Protein AF-A0A8S8YWR9-F1 (afdb_monomer)

Radius of gyration: 21.16 Å; Cα contacts (8 Å, |Δi|>4): 651; chains: 1; bounding box: 55×43×63 Å

Foldseek 3Di:
DWDQDPVPRDIAFLLLLLQLLLCLQLVHHSVPRDDDDDDWLACQLVCQQVVVDFKDSDLAFDDPCCCPPSQKDFAAQLDKWFKWKKFWCVLPNCVVLAPLRCAAFEEEDEPNHPFVVLVCVQCVVSVRHYHYDYDNHPVRLLVCCLVVVGRMYMDIVVVSLVSQVVCVPPCSNVPTHMGMRPDRSGIGRRTMMGRHPCVLSSNSSNVSQLLLVVCLVVLHWLVCLVVQLVQQQDADPVRDRNNPQSVQSQFQQLQRHDPVRGGHRRSSNSSRNRQIGSQLNNLRRFADSPDPSHPFQVPTHRGSDRCQPELNGDVVRVHVSDHDGSD

Nearest PDB structures (foldseek):
  4z9n-assembly3_F  TM=9.269E-01  e=7.616E-28  Brucella ovis ATCC 25840
  2v25-assembly2_B  TM=8.996E-01  e=2.736E-11  Campylobacter jejuni
  8ovo-assembly1_B  TM=8.554E-01  e=1.219E-11  Shigella flexneri
  8ovp-assembly1_B  TM=8.672E-01  e=2.438E-11  Escherichia coli
  2vha-assembly1_B  TM=8.685E-01  e=3.652E-11  Shigella flexneri

Structure (mmCIF, N/CA/C/O backbone):
data_AF-A0A8S8YWR9-F1
#
_entry.id   AF-A0A8S8YWR9-F1
#
loop_
_atom_site.group_PDB
_atom_site.id
_atom_site.type_symbol
_atom_site.label_atom_id
_atom_site.label_alt_id
_atom_site.label_comp_id
_atom_site.label_asym_id
_atom_site.label_entity_id
_atom_site.label_seq_id
_atom_site.pdbx_PDB_ins_code
_atom_site.Cartn_x
_atom_site.Cartn_y
_atom_site.Cartn_z
_atom_site.occupancy
_atom_site.B_iso_or_equiv
_atom_site.auth_seq_id
_atom_site.auth_comp_id
_atom_site.auth_asym_id
_atom_site.auth_atom_id
_atom_site.pdbx_PDB_model_num
ATOM 1 N N . MET A 1 1 ? 6.463 -0.170 -1.143 1.00 86.50 1 MET A N 1
ATOM 2 C CA . MET A 1 1 ? 5.615 0.020 0.055 1.00 86.50 1 MET A CA 1
ATOM 3 C C . MET A 1 1 ? 6.115 -0.720 1.296 1.00 86.50 1 MET A C 1
ATOM 5 O O . MET A 1 1 ? 5.676 -0.378 2.382 1.00 86.50 1 MET A O 1
ATOM 9 N N . GLY A 1 2 ? 7.057 -1.663 1.175 1.00 90.19 2 GLY A N 1
ATOM 10 C CA . GLY A 1 2 ? 7.881 -2.127 2.294 1.00 90.19 2 GLY A CA 1
ATOM 11 C C . GLY A 1 2 ? 9.362 -2.000 1.932 1.00 90.19 2 GLY A C 1
ATOM 12 O O . GLY A 1 2 ? 9.736 -2.291 0.794 1.00 90.19 2 GLY A O 1
ATOM 13 N N . TYR A 1 3 ? 10.182 -1.543 2.871 1.00 87.25 3 TYR A N 1
ATOM 14 C CA . TYR A 1 3 ? 11.627 -1.383 2.737 1.00 87.25 3 TYR A CA 1
ATOM 15 C C . TYR A 1 3 ? 12.329 -2.129 3.872 1.00 87.25 3 TYR A C 1
ATOM 17 O O . TYR A 1 3 ? 11.820 -2.178 4.989 1.00 87.25 3 TYR A O 1
ATOM 25 N N . LEU A 1 4 ? 13.482 -2.730 3.574 1.00 90.06 4 LEU A N 1
ATOM 26 C CA . LEU A 1 4 ? 14.372 -3.336 4.559 1.00 90.06 4 LEU A CA 1
ATOM 27 C C . LEU A 1 4 ? 15.685 -2.562 4.535 1.00 90.06 4 LEU A C 1
ATOM 29 O O . LEU A 1 4 ? 16.409 -2.601 3.540 1.00 90.06 4 LEU A O 1
ATOM 33 N N . ASP A 1 5 ? 16.003 -1.906 5.643 1.00 86.06 5 ASP A N 1
ATOM 34 C CA . ASP A 1 5 ? 17.295 -1.265 5.810 1.00 86.06 5 ASP A CA 1
ATOM 35 C C . ASP A 1 5 ? 18.375 -2.331 6.047 1.00 86.06 5 ASP A C 1
ATOM 37 O O . ASP A 1 5 ? 18.353 -3.061 7.039 1.00 86.06 5 ASP A O 1
ATOM 41 N N . ALA A 1 6 ? 19.331 -2.442 5.124 1.00 83.44 6 ALA A N 1
ATOM 42 C CA . ALA A 1 6 ? 20.367 -3.473 5.184 1.00 83.44 6 ALA A CA 1
ATOM 43 C C . ALA A 1 6 ? 21.377 -3.274 6.332 1.00 83.44 6 ALA A C 1
ATOM 45 O O . ALA A 1 6 ? 22.058 -4.227 6.710 1.00 83.44 6 ALA A O 1
ATOM 46 N N . GLY A 1 7 ? 21.501 -2.057 6.876 1.00 86.44 7 GLY A N 1
ATOM 47 C CA . GLY A 1 7 ? 22.438 -1.746 7.956 1.00 86.44 7 GLY A CA 1
ATOM 48 C C . GLY A 1 7 ? 21.878 -2.056 9.344 1.00 86.44 7 GLY A C 1
ATOM 49 O O . GLY A 1 7 ? 22.607 -2.522 10.218 1.00 86.44 7 GLY A O 1
ATOM 50 N N . THR A 1 8 ? 20.585 -1.813 9.540 1.00 89.06 8 THR A N 1
ATOM 51 C CA . THR A 1 8 ? 19.890 -1.951 10.829 1.00 89.06 8 THR A CA 1
ATOM 52 C C . THR A 1 8 ? 19.002 -3.192 10.903 1.00 89.06 8 THR A C 1
ATOM 54 O O . THR A 1 8 ? 18.683 -3.646 11.998 1.00 89.06 8 THR A O 1
ATOM 57 N N . GLY A 1 9 ? 18.599 -3.753 9.759 1.00 86.56 9 GLY A N 1
ATOM 58 C CA . GLY A 1 9 ? 17.627 -4.845 9.675 1.00 86.56 9 GLY A CA 1
ATOM 59 C C . GLY A 1 9 ? 16.179 -4.412 9.935 1.00 86.56 9 GLY A C 1
ATOM 60 O O . GLY A 1 9 ? 15.286 -5.263 9.953 1.00 86.56 9 GLY A O 1
ATOM 61 N N . VAL A 1 10 ? 15.935 -3.112 10.134 1.00 89.00 10 VAL A N 1
ATOM 62 C CA . VAL A 1 10 ? 14.605 -2.559 10.400 1.00 89.00 10 VAL A CA 1
ATOM 63 C C . VAL A 1 10 ? 13.794 -2.521 9.108 1.00 89.00 10 VAL A C 1
ATOM 65 O O . VAL A 1 10 ? 14.301 -2.156 8.045 1.00 89.00 10 VAL A O 1
ATOM 68 N N . ARG A 1 11 ? 12.518 -2.908 9.208 1.00 92.38 11 ARG A N 1
ATOM 69 C CA . ARG A 1 11 ? 11.548 -2.786 8.119 1.00 92.38 11 ARG A CA 1
ATOM 70 C C . ARG A 1 11 ? 10.648 -1.578 8.329 1.00 92.38 11 ARG A C 1
ATOM 72 O O . ARG A 1 11 ? 10.220 -1.323 9.450 1.00 92.38 11 ARG A O 1
ATOM 79 N N . SER A 1 12 ? 10.335 -0.878 7.246 1.00 92.62 12 SER A N 1
ATOM 80 C CA . SER A 1 12 ? 9.471 0.306 7.247 1.00 92.62 12 SER A CA 1
ATOM 81 C C . SER A 1 12 ? 8.618 0.393 5.977 1.00 92.62 12 SER A C 1
ATOM 83 O O . SER A 1 12 ? 8.818 -0.369 5.027 1.00 92.62 12 SER A O 1
ATOM 85 N N . GLY A 1 13 ? 7.658 1.319 5.967 1.00 95.38 13 GLY A N 1
ATOM 86 C CA . GLY A 1 13 ? 6.740 1.571 4.854 1.00 95.38 13 GLY A CA 1
ATOM 87 C C . GLY A 1 13 ? 5.308 1.114 5.139 1.00 95.38 13 GLY A C 1
ATOM 88 O O . GLY A 1 13 ? 5.065 0.351 6.069 1.00 95.38 13 GLY A O 1
ATOM 89 N N . LEU A 1 14 ? 4.360 1.569 4.317 1.00 97.69 14 LEU A N 1
ATOM 90 C CA . LEU A 1 14 ? 2.923 1.417 4.563 1.00 97.69 14 LEU A CA 1
ATOM 91 C C . LEU A 1 14 ? 2.469 -0.045 4.725 1.00 97.69 14 LEU A C 1
ATOM 93 O O . LEU A 1 14 ? 1.687 -0.344 5.625 1.00 97.69 14 LEU A O 1
ATOM 97 N N . ASP A 1 15 ? 2.988 -0.967 3.904 1.00 97.50 15 ASP A N 1
ATOM 98 C CA . ASP A 1 15 ? 2.668 -2.401 4.030 1.00 97.50 15 ASP A CA 1
ATOM 99 C C . ASP A 1 15 ? 3.177 -2.962 5.371 1.00 97.50 15 ASP A C 1
ATOM 101 O O . ASP A 1 15 ? 2.520 -3.786 6.001 1.00 97.50 15 ASP A O 1
ATOM 105 N N . ILE A 1 16 ? 4.333 -2.479 5.844 1.00 97.31 16 ILE A N 1
ATOM 106 C CA . ILE A 1 16 ? 4.913 -2.884 7.130 1.00 97.31 16 ILE A CA 1
ATOM 107 C C . ILE A 1 16 ? 4.115 -2.294 8.293 1.00 97.31 16 ILE A C 1
ATOM 109 O O . ILE A 1 16 ? 3.823 -3.018 9.243 1.00 97.31 16 ILE A O 1
ATOM 113 N N . SER A 1 17 ? 3.719 -1.021 8.218 1.00 97.88 17 SER A N 1
ATOM 114 C CA . SER A 1 17 ? 2.843 -0.396 9.216 1.00 97.88 17 SER A CA 1
ATOM 115 C C . SER A 1 17 ? 1.521 -1.151 9.335 1.00 97.88 17 SER A C 1
ATOM 117 O O . SER A 1 17 ? 1.071 -1.412 10.447 1.00 97.88 17 SER A O 1
ATOM 119 N N . TYR A 1 18 ? 0.951 -1.605 8.214 1.00 98.31 18 TYR A N 1
ATOM 120 C CA . TYR A 1 18 ? -0.273 -2.400 8.229 1.00 98.31 18 TYR A CA 1
ATOM 121 C C . TYR A 1 18 ? -0.058 -3.811 8.816 1.00 98.31 18 TYR A C 1
ATOM 123 O O . TYR A 1 18 ? -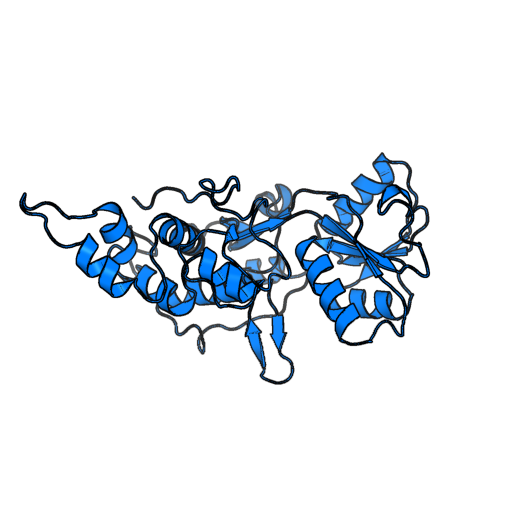0.845 -4.240 9.659 1.00 98.31 18 TYR A O 1
ATOM 131 N N . CYS A 1 19 ? 1.047 -4.504 8.502 1.00 98.19 19 CYS A N 1
ATOM 132 C CA . CYS A 1 19 ? 1.413 -5.753 9.194 1.00 98.19 19 CYS A CA 1
ATOM 133 C C . CYS A 1 19 ? 1.511 -5.566 10.717 1.00 98.19 19 CYS A C 1
ATOM 135 O O . CYS A 1 19 ? 0.973 -6.365 11.485 1.00 98.19 19 CYS A O 1
ATOM 137 N N . ARG A 1 20 ? 2.189 -4.498 11.155 1.00 98.44 20 ARG A N 1
ATOM 138 C CA . ARG A 1 20 ? 2.369 -4.174 12.578 1.00 98.44 20 ARG A CA 1
ATOM 139 C C . ARG A 1 20 ? 1.039 -3.817 13.246 1.00 98.44 20 ARG A C 1
ATOM 141 O O . ARG A 1 20 ? 0.793 -4.267 14.360 1.00 98.44 20 ARG A O 1
ATOM 148 N N . ALA A 1 21 ? 0.163 -3.091 12.555 1.00 98.69 21 ALA A N 1
ATOM 149 C CA . ALA A 1 21 ? -1.191 -2.790 13.011 1.00 98.69 21 ALA A CA 1
ATOM 150 C C . ALA A 1 21 ? -2.024 -4.065 13.221 1.00 98.69 21 ALA A C 1
ATOM 152 O O . ALA A 1 21 ? -2.636 -4.228 14.275 1.00 98.69 21 ALA A O 1
ATOM 153 N N . VAL A 1 22 ? -2.003 -5.008 12.271 1.00 98.62 22 VAL A N 1
ATOM 154 C CA . VAL A 1 22 ? -2.712 -6.293 12.420 1.00 98.62 22 VAL A CA 1
ATOM 155 C C . VAL A 1 22 ? -2.181 -7.070 13.627 1.00 98.62 22 VAL A C 1
ATOM 157 O O . VAL A 1 22 ? -2.971 -7.566 14.429 1.00 98.62 22 VAL A O 1
ATOM 160 N N . ALA A 1 23 ? -0.860 -7.128 13.814 1.00 98.62 23 ALA A N 1
ATOM 161 C CA . ALA A 1 23 ? -0.260 -7.778 14.979 1.00 98.62 23 ALA A CA 1
ATOM 162 C C . ALA A 1 23 ? -0.707 -7.131 16.303 1.00 98.62 23 ALA A C 1
ATOM 164 O O . ALA A 1 23 ? -1.122 -7.838 17.221 1.00 98.62 23 ALA A O 1
ATOM 165 N N . ALA A 1 24 ? -0.700 -5.797 16.377 1.00 98.62 24 ALA A N 1
ATOM 166 C CA . ALA A 1 24 ? -1.149 -5.060 17.555 1.00 98.62 24 ALA A CA 1
ATOM 167 C C . ALA A 1 24 ? -2.635 -5.305 17.867 1.00 98.62 24 ALA A C 1
ATOM 169 O O . ALA A 1 24 ? -2.990 -5.522 19.026 1.00 98.62 24 ALA A O 1
ATOM 170 N N . ALA A 1 25 ? -3.497 -5.347 16.844 1.00 98.56 25 ALA A N 1
ATOM 171 C CA . ALA A 1 25 ? -4.915 -5.669 17.006 1.00 98.56 25 ALA A CA 1
ATOM 172 C C . ALA A 1 25 ? -5.128 -7.072 17.598 1.00 98.56 25 ALA A C 1
ATOM 174 O O . ALA A 1 25 ? -5.990 -7.260 18.457 1.00 98.56 25 ALA A O 1
ATOM 175 N N . LEU A 1 26 ? -4.306 -8.040 17.181 1.00 98.31 26 LEU A N 1
ATOM 176 C CA . LEU A 1 26 ? -4.301 -9.416 17.689 1.00 98.31 26 LEU A CA 1
ATOM 177 C C . LEU A 1 26 ? -3.675 -9.552 19.091 1.00 98.31 26 LEU A C 1
ATOM 179 O O . LEU A 1 26 ? -3.629 -10.657 19.632 1.00 98.31 26 LEU A O 1
ATOM 183 N N . GLY A 1 27 ? -3.189 -8.457 19.689 1.00 97.69 27 GLY A N 1
ATOM 184 C CA . GLY A 1 27 ? -2.523 -8.462 20.993 1.00 97.69 27 GLY A CA 1
ATOM 185 C C . GLY A 1 27 ? -1.101 -9.031 20.967 1.00 97.69 27 GLY A C 1
ATOM 186 O O . GLY A 1 27 ? -0.574 -9.401 22.017 1.00 97.69 27 GLY A O 1
ATOM 187 N N . LEU A 1 28 ? -0.490 -9.121 19.784 1.00 98.12 28 LEU A N 1
ATOM 188 C CA . LEU A 1 28 ? 0.897 -9.537 19.596 1.00 98.12 28 LEU A CA 1
ATOM 189 C C . LEU A 1 28 ? 1.834 -8.330 19.691 1.00 98.12 28 LEU A C 1
ATOM 191 O O . LEU A 1 28 ? 1.438 -7.196 19.415 1.00 98.12 28 LEU A O 1
ATOM 195 N N . ASN A 1 29 ? 3.098 -8.568 20.045 1.00 97.25 29 ASN A N 1
ATOM 196 C CA . ASN A 1 29 ? 4.111 -7.525 19.988 1.00 97.25 29 ASN A CA 1
ATOM 197 C C . ASN A 1 29 ? 4.565 -7.315 18.526 1.00 97.25 29 ASN A C 1
ATOM 199 O O . ASN A 1 29 ? 5.233 -8.191 17.969 1.00 97.25 29 ASN A O 1
ATOM 203 N N . PRO A 1 30 ? 4.277 -6.158 17.902 1.00 96.06 30 PRO A N 1
ATOM 204 C CA . PRO A 1 30 ? 4.581 -5.910 16.491 1.00 96.06 30 PRO A CA 1
ATOM 205 C C . PRO A 1 30 ? 6.083 -5.918 16.162 1.00 96.06 30 PRO A C 1
ATOM 207 O O . PRO A 1 30 ? 6.448 -6.055 14.993 1.00 96.06 30 PRO A O 1
ATOM 210 N N . ASP A 1 31 ? 6.950 -5.775 17.168 1.00 92.88 31 ASP A N 1
ATOM 211 C CA . ASP A 1 31 ? 8.402 -5.711 16.990 1.00 92.88 31 ASP A CA 1
ATOM 212 C C . ASP A 1 31 ? 9.086 -7.077 17.139 1.00 92.88 31 ASP A C 1
ATOM 214 O O . ASP A 1 31 ? 10.191 -7.267 16.627 1.00 92.88 31 ASP A O 1
ATOM 218 N N . THR A 1 32 ? 8.459 -8.029 17.839 1.00 95.06 32 THR A N 1
ATOM 219 C CA . THR A 1 32 ? 9.069 -9.3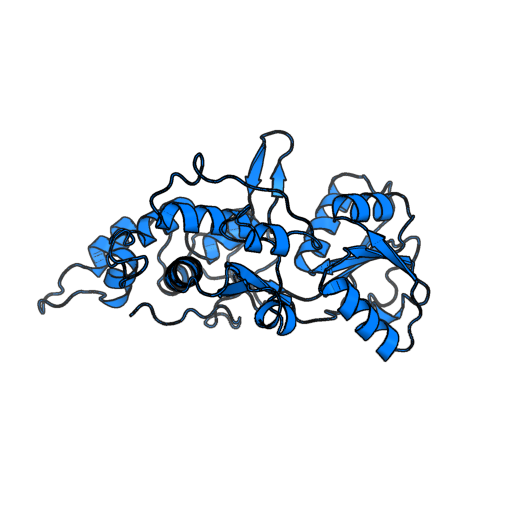39 18.140 1.00 95.06 32 THR A CA 1
ATOM 220 C C . THR A 1 32 ? 8.279 -10.534 17.634 1.00 95.06 32 THR A C 1
ATOM 222 O O . THR A 1 32 ? 8.879 -11.582 17.404 1.00 95.06 32 THR A O 1
ATOM 225 N N . ASP A 1 33 ? 6.969 -10.388 17.450 1.00 97.25 33 ASP A N 1
ATOM 226 C CA . ASP A 1 33 ? 6.066 -11.509 17.177 1.00 97.25 33 ASP A CA 1
ATOM 227 C C . ASP A 1 33 ? 5.633 -11.563 15.702 1.00 97.25 33 ASP A C 1
ATOM 229 O O . ASP A 1 33 ? 4.887 -12.456 15.306 1.00 97.25 33 ASP A O 1
ATOM 233 N N . VAL A 1 34 ? 6.117 -10.630 14.871 1.00 96.94 34 VAL A N 1
ATOM 234 C CA . VAL A 1 34 ? 5.884 -10.616 13.419 1.00 96.94 34 VAL A CA 1
ATOM 235 C C . VAL A 1 34 ? 7.079 -11.217 12.685 1.00 96.94 34 VAL A C 1
ATOM 237 O O . VAL A 1 34 ? 8.176 -10.653 12.678 1.00 96.94 34 VAL A O 1
ATOM 240 N N . GLU A 1 35 ? 6.852 -12.334 11.995 1.00 96.25 35 GLU A N 1
ATOM 241 C CA . GLU A 1 35 ? 7.826 -12.921 11.077 1.00 96.25 35 GLU A CA 1
ATOM 242 C C . GLU A 1 35 ? 7.558 -12.470 9.632 1.00 96.25 35 GLU A C 1
ATOM 244 O O . GLU A 1 35 ? 6.504 -12.727 9.054 1.00 96.25 35 GLU A O 1
ATOM 249 N N . TYR A 1 36 ? 8.540 -11.805 9.019 1.00 95.69 36 TYR A N 1
ATOM 250 C CA . TYR A 1 36 ? 8.441 -11.333 7.637 1.00 95.69 36 TYR A CA 1
ATOM 251 C C . TYR A 1 36 ? 9.073 -12.335 6.671 1.00 95.69 36 TYR A C 1
ATOM 253 O O . TYR A 1 36 ? 10.298 -12.369 6.517 1.00 95.69 36 TYR A O 1
ATOM 261 N N . ILE A 1 37 ? 8.238 -13.095 5.966 1.00 95.69 37 ILE A N 1
ATOM 262 C CA . ILE A 1 37 ? 8.680 -14.063 4.959 1.00 95.69 37 ILE A CA 1
ATOM 263 C C . ILE A 1 37 ? 8.804 -13.387 3.582 1.00 95.69 37 ILE A C 1
ATOM 265 O O . ILE A 1 37 ? 7.809 -12.879 3.058 1.00 95.69 37 ILE A O 1
ATOM 269 N N . PRO A 1 38 ? 9.993 -13.381 2.947 1.00 92.00 38 PRO A N 1
ATOM 270 C CA . PRO A 1 38 ? 10.145 -12.878 1.585 1.00 92.00 38 PRO A CA 1
ATOM 271 C C . PRO A 1 38 ? 9.285 -13.668 0.594 1.00 92.00 38 PRO A C 1
ATOM 273 O O . PRO A 1 38 ? 9.293 -14.899 0.603 1.00 92.00 38 PRO A O 1
ATOM 276 N N . ALA A 1 39 ? 8.587 -12.957 -0.290 1.00 93.19 39 ALA A N 1
ATOM 277 C CA . ALA A 1 39 ? 7.756 -13.550 -1.330 1.00 93.19 39 ALA A CA 1
ATOM 278 C C . ALA A 1 39 ? 7.903 -12.793 -2.660 1.00 93.19 39 ALA A C 1
ATOM 280 O O . ALA A 1 39 ? 7.984 -11.557 -2.697 1.00 93.19 39 ALA A O 1
ATOM 281 N N . SER A 1 40 ? 7.938 -13.545 -3.754 1.00 92.00 40 SER A N 1
ATOM 282 C CA . SER A 1 40 ? 8.003 -13.058 -5.134 1.00 92.00 40 SER A CA 1
ATOM 283 C C . SER A 1 40 ? 6.600 -12.897 -5.731 1.00 92.00 40 SER A C 1
ATOM 285 O O . SER A 1 40 ? 5.599 -13.274 -5.121 1.00 92.00 40 SER A O 1
ATOM 287 N N . GLY A 1 41 ? 6.511 -12.352 -6.948 1.00 91.06 41 GLY A N 1
ATOM 288 C CA . GLY A 1 41 ? 5.244 -12.328 -7.686 1.00 91.06 41 GLY A CA 1
ATOM 289 C C . GLY A 1 41 ? 4.689 -13.733 -7.948 1.00 91.06 41 GLY A C 1
ATOM 290 O O . GLY A 1 41 ? 3.477 -13.920 -7.890 1.00 91.06 41 GLY A O 1
ATOM 291 N N . SER A 1 42 ? 5.581 -14.708 -8.151 1.00 92.19 42 SER A N 1
ATOM 292 C CA . SER A 1 42 ? 5.241 -16.071 -8.565 1.00 92.19 42 SER A CA 1
ATOM 293 C C . SER A 1 42 ? 4.856 -17.015 -7.424 1.00 92.19 42 SER A C 1
ATOM 295 O O . SER A 1 42 ? 4.092 -17.937 -7.665 1.00 92.19 42 SER A O 1
ATOM 297 N N . ASP A 1 43 ? 5.357 -16.814 -6.198 1.00 95.12 43 ASP A N 1
ATOM 298 C CA . ASP A 1 43 ? 5.164 -17.772 -5.091 1.00 95.12 43 ASP A CA 1
ATOM 299 C C . ASP A 1 43 ? 4.367 -17.222 -3.894 1.00 95.12 43 ASP A C 1
ATOM 301 O O . ASP A 1 43 ? 4.042 -17.971 -2.973 1.00 95.12 43 ASP A O 1
ATOM 305 N N . ARG A 1 44 ? 4.019 -15.927 -3.877 1.00 96.00 44 ARG A N 1
ATOM 306 C CA . ARG A 1 44 ? 3.318 -15.301 -2.737 1.00 96.00 44 ARG A CA 1
ATOM 307 C C . ARG A 1 44 ? 1.958 -15.927 -2.414 1.00 96.00 44 ARG A C 1
ATOM 309 O O . ARG A 1 44 ? 1.631 -16.068 -1.239 1.00 96.00 44 ARG A O 1
ATOM 316 N N . PHE A 1 45 ? 1.195 -16.335 -3.427 1.00 96.88 45 PHE A N 1
ATOM 317 C CA . PHE A 1 45 ? -0.103 -16.983 -3.221 1.00 96.88 45 PHE A CA 1
ATOM 318 C C . PHE A 1 45 ? 0.045 -18.445 -2.788 1.00 96.88 45 PHE A C 1
ATOM 320 O O . PHE A 1 45 ? -0.686 -18.881 -1.907 1.00 96.88 45 PHE A O 1
ATOM 327 N N . ASP A 1 46 ? 1.055 -19.166 -3.283 1.00 96.06 46 ASP A N 1
ATOM 328 C CA . ASP A 1 46 ? 1.372 -20.519 -2.803 1.00 96.06 46 ASP A CA 1
ATOM 329 C C . ASP A 1 46 ? 1.787 -20.506 -1.324 1.00 96.06 46 ASP A C 1
ATOM 331 O O . ASP A 1 46 ? 1.400 -21.381 -0.543 1.00 96.06 46 ASP A O 1
ATOM 335 N N . LYS A 1 47 ? 2.546 -19.488 -0.896 1.00 97.56 47 LYS A N 1
ATOM 336 C CA . LYS A 1 47 ? 2.886 -19.300 0.523 1.00 97.56 47 LYS A CA 1
ATOM 337 C C . LYS A 1 47 ? 1.649 -19.035 1.376 1.00 97.56 47 LYS A C 1
ATOM 339 O O . LYS A 1 47 ? 1.559 -19.584 2.472 1.00 97.56 47 LYS A O 1
ATOM 344 N N . LEU A 1 48 ? 0.708 -18.232 0.878 1.00 97.50 48 LEU A N 1
ATOM 345 C CA . LEU A 1 48 ? -0.545 -17.948 1.577 1.00 97.50 48 LEU A CA 1
ATOM 346 C C . LEU A 1 48 ? -1.408 -19.211 1.682 1.00 97.50 48 LEU A C 1
ATOM 348 O O . LEU A 1 48 ? -1.808 -19.595 2.779 1.00 97.50 48 LEU A O 1
ATOM 352 N N . ALA A 1 49 ? -1.615 -19.905 0.562 1.00 95.38 49 ALA A N 1
ATOM 353 C CA . ALA A 1 49 ? -2.413 -21.124 0.482 1.00 95.38 49 ALA A CA 1
ATOM 354 C C . ALA A 1 49 ? -1.836 -22.271 1.329 1.00 95.38 49 ALA A C 1
ATOM 356 O O . ALA A 1 49 ? -2.584 -23.023 1.949 1.00 95.38 49 ALA A O 1
ATOM 357 N N . SER A 1 50 ? -0.506 -22.394 1.399 1.00 95.81 50 SER A N 1
ATOM 358 C CA . SER A 1 50 ? 0.164 -23.414 2.223 1.00 95.81 50 SER A CA 1
ATOM 359 C C . SER A 1 50 ? 0.205 -23.089 3.719 1.00 95.81 50 SER A C 1
ATOM 361 O O . SER A 1 50 ? 0.604 -23.950 4.503 1.00 95.81 50 SER A O 1
ATOM 363 N N . GLY A 1 51 ? -0.171 -21.871 4.123 1.00 96.00 51 GLY A N 1
ATOM 364 C CA . GLY A 1 51 ? -0.022 -21.403 5.502 1.00 96.00 51 GLY A CA 1
ATOM 365 C C . GLY A 1 51 ? 1.424 -21.095 5.896 1.00 96.00 51 GLY A C 1
ATOM 366 O O . GLY A 1 51 ? 1.728 -21.008 7.078 1.00 96.00 51 GLY A O 1
ATOM 367 N N . THR A 1 52 ? 2.324 -20.927 4.920 1.00 97.94 52 THR A N 1
ATOM 368 C CA . THR A 1 52 ? 3.676 -20.397 5.175 1.00 97.94 52 THR A CA 1
ATOM 369 C C . THR A 1 52 ? 3.613 -18.938 5.638 1.00 97.94 52 THR A C 1
ATOM 371 O O . THR A 1 52 ? 4.473 -18.494 6.389 1.00 97.94 52 THR A O 1
ATOM 374 N N . ILE A 1 53 ? 2.605 -18.194 5.172 1.00 98.25 53 ILE A N 1
ATOM 375 C CA . ILE A 1 53 ? 2.241 -16.869 5.681 1.00 98.25 53 ILE A CA 1
ATOM 376 C C . ILE A 1 53 ? 0.759 -16.859 6.058 1.00 98.25 53 ILE A C 1
ATOM 378 O O . ILE A 1 53 ? -0.053 -17.546 5.429 1.00 98.25 53 ILE A O 1
ATOM 382 N N . ASP A 1 54 ? 0.406 -16.059 7.060 1.00 97.94 54 ASP A N 1
ATOM 383 C CA . ASP A 1 54 ? -0.983 -15.895 7.505 1.00 97.94 54 ASP A CA 1
ATOM 384 C C . ASP A 1 54 ? -1.745 -14.852 6.690 1.00 97.94 54 ASP A C 1
ATOM 386 O O . ASP A 1 54 ? -2.908 -15.051 6.345 1.00 97.94 54 ASP A O 1
ATOM 390 N N . VAL A 1 55 ? -1.063 -13.765 6.336 1.00 98.19 55 VAL A N 1
ATOM 391 C CA . VAL A 1 55 ? -1.594 -12.659 5.542 1.00 98.19 55 VAL A CA 1
ATOM 392 C C . VAL A 1 55 ? -0.526 -12.169 4.569 1.00 98.19 55 VAL A C 1
ATOM 394 O O . VAL A 1 55 ? 0.665 -12.127 4.884 1.00 98.19 55 VAL A O 1
ATOM 397 N N . LEU A 1 56 ? -0.949 -11.802 3.364 1.00 98.06 56 LEU A N 1
ATOM 398 C CA . LEU A 1 56 ? -0.108 -11.225 2.325 1.00 98.06 56 LEU A CA 1
ATOM 399 C C . LEU A 1 56 ? -0.381 -9.722 2.222 1.00 98.06 56 LEU A C 1
ATOM 401 O O . LEU A 1 56 ? -1.298 -9.299 1.523 1.00 98.06 56 LEU A O 1
ATOM 405 N N . ILE A 1 57 ? 0.451 -8.914 2.879 1.00 97.62 57 ILE A N 1
ATOM 406 C CA . ILE A 1 57 ? 0.442 -7.446 2.773 1.00 97.62 57 ILE A CA 1
ATOM 407 C C . ILE A 1 57 ? 1.723 -7.020 2.053 1.00 97.62 57 ILE A C 1
ATOM 409 O O . ILE A 1 57 ? 2.781 -6.843 2.656 1.00 97.62 57 ILE A O 1
ATOM 413 N N . ARG A 1 58 ? 1.663 -6.997 0.719 1.00 94.12 58 ARG A N 1
ATOM 414 C CA . ARG A 1 58 ? 2.829 -6.751 -0.146 1.00 94.12 58 ARG A CA 1
ATOM 415 C C . ARG A 1 58 ? 2.377 -6.384 -1.551 1.00 94.12 58 ARG A C 1
ATOM 417 O O . ARG A 1 58 ? 2.236 -7.311 -2.350 1.00 94.12 58 ARG A O 1
ATOM 424 N N . THR A 1 59 ? 2.202 -5.098 -1.877 1.00 93.00 59 THR A N 1
ATOM 425 C CA . THR A 1 59 ? 1.940 -4.599 -3.262 1.00 93.00 59 THR A CA 1
ATOM 426 C C . THR A 1 59 ? 1.186 -5.619 -4.145 1.00 93.00 59 THR A C 1
ATOM 428 O O . THR A 1 59 ? 1.702 -6.159 -5.131 1.00 93.00 59 THR A O 1
ATOM 431 N N . THR A 1 60 ? 0.009 -6.055 -3.679 1.00 97.06 60 THR A N 1
ATOM 432 C CA . THR A 1 60 ? -0.753 -7.147 -4.301 1.00 97.06 60 THR A CA 1
ATOM 433 C C . THR A 1 60 ? -2.083 -6.614 -4.781 1.00 97.06 60 THR A C 1
ATOM 435 O O . THR A 1 60 ? -2.978 -6.341 -3.993 1.00 97.06 60 THR A O 1
ATOM 438 N N . THR A 1 61 ? -2.208 -6.494 -6.095 1.00 98.06 61 THR A N 1
ATOM 439 C CA . THR A 1 61 ? -3.436 -6.036 -6.739 1.00 98.06 61 THR A CA 1
ATOM 440 C C . THR A 1 61 ? -4.589 -7.002 -6.540 1.00 98.06 61 THR A C 1
ATOM 442 O O . THR A 1 61 ? -4.447 -8.199 -6.818 1.00 98.06 61 THR A O 1
ATOM 445 N N . TRP A 1 62 ? -5.748 -6.475 -6.169 1.00 97.75 62 TRP A N 1
ATOM 446 C CA . TRP A 1 62 ? -6.994 -7.220 -6.238 1.00 97.75 62 TRP A CA 1
ATOM 447 C C . TRP A 1 62 ? -7.488 -7.301 -7.685 1.00 97.75 62 TRP A C 1
ATOM 449 O O . TRP A 1 62 ? -7.753 -6.294 -8.343 1.00 97.75 62 TRP A O 1
ATOM 459 N N . THR A 1 63 ? -7.597 -8.524 -8.198 1.00 97.31 63 THR A N 1
ATOM 460 C CA . THR A 1 63 ? -8.075 -8.807 -9.557 1.00 9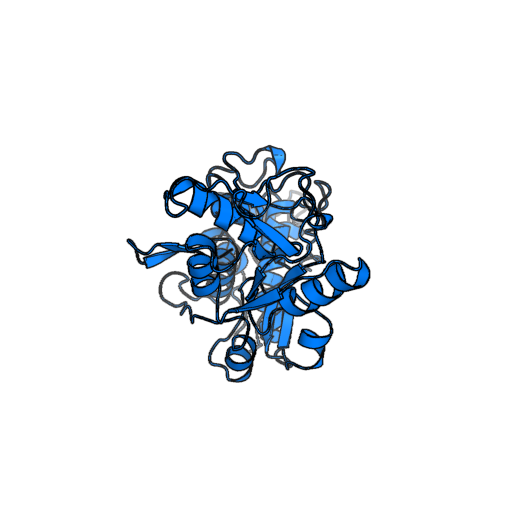7.31 63 THR A CA 1
ATOM 461 C C . THR A 1 63 ? -9.070 -9.949 -9.524 1.00 97.31 63 THR A C 1
ATOM 463 O O . THR A 1 63 ? -8.922 -10.843 -8.695 1.00 97.31 63 THR A O 1
ATOM 466 N N . THR A 1 64 ? -9.979 -9.995 -10.497 1.00 96.00 64 THR A N 1
ATOM 467 C CA . THR A 1 64 ? -10.979 -11.065 -10.613 1.00 96.00 64 THR A CA 1
ATOM 468 C C . THR A 1 64 ? -10.374 -12.469 -10.593 1.00 96.00 64 THR A C 1
ATOM 470 O O . THR A 1 64 ? -10.909 -13.329 -9.913 1.00 96.00 64 THR A O 1
ATOM 473 N N . SER A 1 65 ? -9.266 -12.723 -11.296 1.00 95.00 65 SER A N 1
ATOM 474 C CA . SER A 1 65 ? -8.666 -14.067 -11.337 1.00 95.00 65 SER A CA 1
ATOM 475 C C . SER A 1 65 ? -7.974 -14.455 -10.030 1.00 95.00 65 SER A C 1
ATOM 477 O O . SER A 1 65 ? -8.078 -15.598 -9.604 1.00 95.00 65 SER A O 1
ATOM 479 N N . ARG A 1 66 ? -7.305 -13.510 -9.355 1.00 96.31 66 ARG A N 1
ATOM 480 C CA . ARG A 1 66 ? -6.729 -13.756 -8.019 1.00 96.31 66 ARG A CA 1
ATOM 481 C C . ARG A 1 66 ? -7.809 -14.134 -7.001 1.00 96.31 66 ARG A C 1
ATOM 483 O O . ARG A 1 66 ? -7.596 -15.062 -6.237 1.00 96.31 66 ARG A O 1
ATOM 490 N N . ASP A 1 67 ? -8.944 -13.444 -7.051 1.00 94.06 67 ASP A N 1
ATOM 491 C CA . ASP A 1 67 ? -10.095 -13.651 -6.161 1.00 94.06 67 ASP A CA 1
ATOM 492 C C . ASP A 1 67 ? -10.859 -14.949 -6.479 1.00 94.06 67 ASP A C 1
ATOM 494 O O . ASP A 1 67 ? -11.318 -15.656 -5.594 1.00 94.06 67 ASP A O 1
ATOM 498 N N . ALA A 1 68 ? -10.981 -15.294 -7.765 1.00 94.25 68 ALA A N 1
ATOM 499 C CA . ALA A 1 68 ? -11.745 -16.464 -8.193 1.00 94.25 68 ALA A CA 1
ATOM 500 C C . ALA A 1 68 ? -10.961 -17.785 -8.115 1.00 94.25 68 ALA A C 1
ATOM 502 O O . ALA A 1 68 ? -11.560 -18.821 -7.828 1.00 94.25 68 ALA A O 1
ATOM 503 N N . ASP A 1 69 ? -9.651 -17.768 -8.396 1.00 93.25 69 ASP A N 1
ATOM 504 C CA . ASP A 1 69 ? -8.897 -18.997 -8.688 1.00 93.25 69 ASP A CA 1
ATOM 505 C C . ASP A 1 69 ? -7.773 -19.311 -7.686 1.00 93.25 69 ASP A C 1
ATOM 507 O O . ASP A 1 69 ? -7.325 -20.457 -7.627 1.00 93.25 69 ASP A O 1
ATOM 511 N N . LEU A 1 70 ? -7.286 -18.338 -6.900 1.00 92.69 70 LEU A N 1
ATOM 512 C CA . LEU A 1 70 ? -6.111 -18.539 -6.029 1.00 92.69 70 LEU A CA 1
ATOM 513 C C . LEU A 1 70 ? -6.453 -18.905 -4.581 1.00 92.69 70 LEU A C 1
ATOM 515 O O . LEU A 1 70 ? -5.548 -18.961 -3.747 1.00 92.69 70 LEU A O 1
ATOM 519 N N . ASN A 1 71 ? -7.729 -19.180 -4.287 1.00 90.38 71 ASN A N 1
ATOM 520 C CA . ASN A 1 71 ? -8.206 -19.517 -2.942 1.00 90.38 71 ASN A CA 1
ATOM 521 C C . ASN A 1 71 ? -7.727 -18.480 -1.902 1.00 90.38 71 ASN A C 1
ATOM 523 O O . ASN A 1 71 ? -7.265 -18.820 -0.804 1.00 90.38 71 ASN A O 1
ATOM 527 N N . ALA A 1 72 ? -7.795 -17.210 -2.303 1.00 94.94 72 ALA A N 1
ATOM 528 C CA . ALA A 1 72 ? -7.418 -16.046 -1.527 1.00 94.94 72 ALA A CA 1
ATOM 529 C C . ALA A 1 72 ? -8.544 -15.012 -1.593 1.00 94.94 72 ALA A C 1
ATOM 531 O O . ALA A 1 72 ? -9.083 -14.765 -2.666 1.00 94.94 72 ALA A O 1
ATOM 532 N N . ASP A 1 73 ? -8.824 -14.395 -0.453 1.00 96.19 73 ASP A N 1
ATOM 533 C CA . ASP A 1 73 ? -9.763 -13.287 -0.291 1.00 96.19 73 ASP A CA 1
ATOM 534 C C . ASP A 1 73 ? -8.977 -11.988 -0.066 1.00 96.19 73 ASP A C 1
ATOM 536 O O . ASP A 1 73 ? -7.869 -12.011 0.477 1.00 96.19 73 ASP A O 1
ATOM 540 N N . PHE A 1 74 ? -9.549 -10.841 -0.435 1.00 97.00 74 PHE A N 1
ATOM 541 C CA . PHE A 1 74 ? -8.921 -9.532 -0.229 1.00 97.00 74 PHE A CA 1
ATOM 542 C C . PHE A 1 74 ? -9.574 -8.748 0.918 1.00 97.00 74 PHE A C 1
ATOM 544 O O . PHE A 1 74 ? -10.793 -8.584 0.990 1.00 97.00 74 PHE A O 1
ATOM 551 N N . ALA A 1 75 ? -8.733 -8.235 1.812 1.00 94.25 75 ALA A N 1
ATOM 552 C CA . ALA A 1 75 ? -9.092 -7.566 3.052 1.00 94.25 75 ALA A CA 1
ATOM 553 C C . ALA A 1 75 ? -8.627 -6.101 3.024 1.00 94.25 75 ALA A C 1
ATOM 555 O O . ALA A 1 75 ? -7.541 -5.768 3.488 1.00 94.25 75 ALA A O 1
ATOM 556 N N . GLY A 1 76 ? -9.464 -5.221 2.470 1.00 88.00 76 GLY A N 1
ATOM 557 C CA . GLY A 1 76 ? -9.180 -3.787 2.373 1.00 88.00 76 GLY A CA 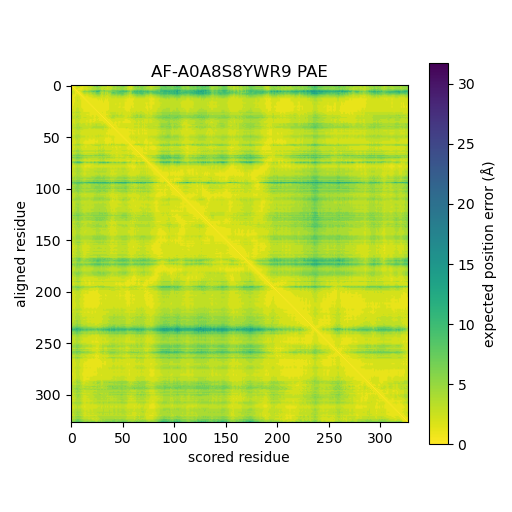1
ATOM 558 C C . GLY A 1 76 ? -8.139 -3.430 1.303 1.00 88.00 76 GLY A C 1
ATOM 559 O O . GLY A 1 76 ? -7.234 -4.201 0.984 1.00 88.00 76 GLY A O 1
ATOM 560 N N . MET A 1 77 ? -8.277 -2.233 0.731 1.00 95.31 77 MET A N 1
ATOM 561 C CA . MET A 1 77 ? -7.354 -1.700 -0.274 1.00 95.31 77 MET A CA 1
ATOM 562 C C . MET A 1 77 ? -6.525 -0.596 0.368 1.00 95.31 77 MET A C 1
ATOM 564 O O . MET A 1 77 ? -7.017 0.515 0.578 1.00 95.31 77 MET A O 1
ATOM 568 N N . ASN A 1 78 ? -5.277 -0.913 0.707 1.00 96.12 78 ASN A N 1
ATOM 569 C CA . ASN A 1 78 ? -4.417 -0.004 1.449 1.00 96.12 78 ASN A CA 1
ATOM 570 C C . ASN A 1 78 ? -3.706 1.030 0.571 1.00 96.12 78 ASN A C 1
ATOM 572 O O . ASN A 1 78 ? -3.268 2.067 1.069 1.00 96.12 78 ASN A O 1
ATOM 576 N N . PHE A 1 79 ? -3.632 0.790 -0.739 1.00 98.12 79 PHE A N 1
ATOM 577 C CA . PHE A 1 79 ? -3.061 1.752 -1.673 1.00 98.12 79 PHE A CA 1
ATOM 578 C C . PHE A 1 79 ? -3.649 1.591 -3.078 1.00 98.12 79 PHE A C 1
ATOM 580 O O . PHE A 1 79 ? -3.716 0.491 -3.618 1.00 98.12 79 PHE A O 1
ATOM 587 N N . PHE A 1 80 ? -4.053 2.691 -3.700 1.00 98.12 80 PHE A N 1
ATOM 588 C CA . PHE A 1 80 ? -4.529 2.727 -5.078 1.00 98.12 80 PHE A CA 1
ATOM 589 C C . PHE A 1 80 ? -3.401 3.177 -5.999 1.00 98.12 80 PHE A C 1
ATOM 591 O O . PHE A 1 80 ? -2.939 4.316 -5.904 1.00 98.12 80 PHE A O 1
ATOM 598 N N . ASP A 1 81 ? -2.978 2.283 -6.887 1.00 97.81 81 ASP A N 1
ATOM 599 C CA . ASP A 1 81 ? -1.876 2.509 -7.815 1.00 97.81 81 ASP A CA 1
ATOM 600 C C . ASP A 1 81 ? -2.309 2.281 -9.276 1.00 97.81 81 ASP A C 1
ATOM 602 O O . ASP A 1 81 ? -3.467 1.972 -9.589 1.00 97.81 81 ASP A O 1
ATOM 606 N N . GLY A 1 82 ? -1.356 2.422 -10.186 1.00 97.69 82 GLY A N 1
ATOM 607 C CA . GLY A 1 82 ? -1.437 1.955 -11.560 1.00 97.69 82 GLY A CA 1
ATOM 608 C C . GLY A 1 82 ? -0.052 1.568 -12.057 1.00 97.69 82 GLY A C 1
ATOM 609 O O . GLY A 1 82 ? 0.959 1.990 -11.504 1.00 97.69 82 GLY A O 1
ATOM 610 N N . GLN A 1 83 ? 0.022 0.760 -13.105 1.00 98.31 83 GLN A N 1
ATOM 611 C CA . GLN A 1 83 ? 1.315 0.357 -13.644 1.00 98.31 83 GLN A CA 1
ATOM 612 C C . GLN A 1 83 ? 2.007 1.500 -14.398 1.00 98.31 83 GLN A C 1
ATOM 614 O O . GLN A 1 83 ? 1.408 2.117 -15.280 1.00 98.31 83 GLN A O 1
ATOM 619 N N . GLY A 1 84 ? 3.285 1.722 -14.090 1.00 98.12 84 GLY A N 1
ATOM 620 C CA . GLY A 1 84 ? 4.184 2.648 -14.773 1.00 98.12 84 GLY A CA 1
ATOM 621 C C . GLY A 1 84 ? 5.394 1.955 -15.408 1.00 98.12 84 GLY A C 1
ATOM 622 O O . GLY A 1 84 ? 5.569 0.732 -15.330 1.00 98.12 84 GLY A O 1
ATOM 623 N N . ILE A 1 85 ? 6.247 2.760 -16.044 1.00 98.38 85 ILE A N 1
ATOM 624 C CA . ILE A 1 85 ? 7.507 2.322 -16.656 1.00 98.38 85 ILE A CA 1
ATOM 625 C C . ILE A 1 85 ? 8.609 3.321 -16.314 1.00 98.38 85 ILE A C 1
ATOM 627 O O . ILE A 1 85 ? 8.472 4.510 -16.595 1.00 98.38 85 ILE A O 1
ATOM 631 N N . LEU A 1 86 ? 9.705 2.827 -15.743 1.00 98.56 86 LEU A N 1
ATOM 632 C CA . LEU A 1 86 ? 10.968 3.535 -15.576 1.00 98.56 86 LEU A CA 1
ATOM 633 C C . LEU A 1 86 ? 11.880 3.240 -16.774 1.00 98.56 86 LEU A C 1
ATOM 635 O O . LEU A 1 86 ? 12.059 2.084 -17.144 1.00 98.56 86 LEU A O 1
ATOM 639 N N . VAL A 1 87 ? 12.464 4.270 -17.375 1.00 98.69 87 VAL A N 1
ATOM 640 C CA . VAL A 1 87 ? 13.168 4.195 -18.660 1.00 98.69 87 VAL A CA 1
ATOM 641 C C . VAL A 1 87 ? 14.555 4.812 -18.542 1.00 98.69 87 VAL A C 1
ATOM 643 O O . VAL A 1 87 ? 14.722 5.858 -17.908 1.00 98.69 87 VAL A O 1
ATOM 646 N N . ARG A 1 88 ? 15.555 4.186 -19.171 1.00 98.44 88 ARG A N 1
ATOM 647 C CA . ARG A 1 88 ? 16.895 4.764 -19.301 1.00 98.44 88 ARG A CA 1
ATOM 648 C C . ARG A 1 88 ? 16.944 5.779 -20.440 1.00 98.44 88 ARG A C 1
ATOM 650 O O . ARG A 1 88 ? 16.547 5.482 -21.566 1.00 98.44 88 ARG A O 1
ATOM 657 N N . SER A 1 89 ? 17.493 6.960 -20.173 1.00 98.19 89 SER A N 1
ATOM 658 C CA . SER A 1 89 ? 17.570 8.049 -21.159 1.00 98.19 89 SER A CA 1
ATOM 659 C C . SER A 1 89 ? 18.580 7.793 -22.278 1.00 98.19 89 SER A C 1
ATOM 661 O O . SER A 1 89 ? 18.483 8.419 -23.332 1.00 98.19 89 SER A O 1
ATOM 663 N N . ASP A 1 90 ? 19.556 6.909 -22.053 1.00 97.31 90 ASP A N 1
ATOM 664 C CA . ASP A 1 90 ? 20.556 6.519 -23.051 1.00 97.31 90 ASP A CA 1
ATOM 665 C C . ASP A 1 90 ? 20.004 5.530 -24.092 1.00 97.31 90 ASP A C 1
ATOM 667 O O . ASP A 1 90 ? 20.462 5.548 -25.235 1.00 97.31 90 ASP A O 1
ATOM 671 N N . ALA A 1 91 ? 18.995 4.734 -23.725 1.00 97.69 91 ALA A N 1
ATOM 672 C CA . ALA A 1 91 ? 18.228 3.891 -24.641 1.00 97.69 91 ALA A CA 1
ATOM 673 C C . ALA A 1 91 ? 17.094 4.679 -25.319 1.00 97.69 91 ALA A C 1
ATOM 675 O O . ALA A 1 91 ? 16.981 4.695 -26.545 1.00 97.69 91 ALA A O 1
ATOM 676 N N . TYR A 1 92 ? 16.291 5.392 -24.523 1.00 98.12 92 TYR A N 1
ATOM 677 C CA . TYR A 1 92 ? 15.176 6.213 -24.993 1.00 98.12 92 TYR A CA 1
ATOM 678 C C . TYR A 1 92 ? 15.189 7.558 -24.268 1.00 98.12 92 TYR A C 1
ATOM 680 O O . TYR A 1 92 ? 14.852 7.644 -23.089 1.00 98.12 92 TYR A O 1
ATOM 688 N N . ALA A 1 93 ? 15.560 8.632 -24.967 1.00 97.06 93 ALA A N 1
ATOM 689 C CA . ALA A 1 93 ? 15.544 9.981 -24.401 1.00 97.06 93 ALA A CA 1
ATOM 690 C C . ALA A 1 93 ? 14.125 10.392 -23.971 1.00 97.06 93 ALA A C 1
ATOM 692 O O . ALA A 1 93 ? 13.154 9.971 -24.595 1.00 97.06 93 ALA A O 1
ATOM 693 N N . TYR A 1 94 ? 14.007 11.279 -22.969 1.00 96.44 94 TYR A N 1
ATOM 694 C CA . TYR A 1 94 ? 12.706 11.718 -22.440 1.00 96.44 94 TYR A CA 1
ATOM 695 C C . TYR A 1 94 ? 11.723 12.105 -23.550 1.00 96.44 94 TYR A C 1
ATOM 697 O O . TYR A 1 94 ? 10.599 11.626 -23.540 1.00 96.44 94 TYR A O 1
ATOM 705 N N . GLY A 1 95 ? 12.142 12.887 -24.551 1.00 92.31 95 GLY A N 1
ATOM 706 C CA . GLY A 1 95 ? 11.318 13.152 -25.734 1.00 92.31 95 GLY A CA 1
ATOM 707 C C . GLY A 1 95 ? 9.951 13.734 -25.363 1.00 92.31 95 GLY A C 1
ATOM 708 O O . GLY A 1 95 ? 9.871 14.858 -24.864 1.00 92.31 95 GLY A O 1
ATOM 709 N N . THR A 1 96 ? 8.884 12.969 -25.609 1.00 93.62 96 THR A N 1
ATOM 710 C CA . THR A 1 96 ? 7.505 13.321 -25.222 1.00 93.62 96 THR A CA 1
ATOM 711 C C . THR A 1 96 ? 7.152 12.956 -23.775 1.00 93.62 96 THR A C 1
ATOM 713 O O . THR A 1 96 ? 6.149 13.442 -23.262 1.00 93.62 96 THR A O 1
ATOM 716 N N . GLY A 1 97 ? 7.958 12.122 -23.117 1.00 96.38 97 GLY A N 1
ATOM 717 C CA . GLY A 1 97 ? 7.696 11.535 -21.802 1.00 96.38 97 GLY A CA 1
ATOM 718 C C . GLY A 1 97 ? 6.692 10.380 -21.835 1.00 96.38 97 GLY A C 1
ATOM 719 O O . GLY A 1 97 ? 6.238 9.946 -20.780 1.00 96.38 97 GLY A O 1
ATOM 720 N N . SER A 1 98 ? 6.325 9.904 -23.025 1.00 97.12 98 SER A N 1
ATOM 721 C CA . SER A 1 98 ? 5.272 8.907 -23.220 1.00 97.12 98 SER A CA 1
ATOM 722 C C . SER A 1 98 ? 5.840 7.505 -23.417 1.00 97.12 98 SER A C 1
ATOM 724 O O . SER A 1 98 ? 6.833 7.329 -24.126 1.00 97.12 98 SER A O 1
ATOM 726 N N . ALA A 1 99 ? 5.167 6.496 -22.865 1.00 96.56 99 ALA A N 1
ATOM 727 C CA . ALA A 1 99 ? 5.438 5.090 -23.160 1.00 96.56 99 ALA A CA 1
ATOM 728 C C . ALA A 1 99 ? 5.204 4.733 -24.645 1.00 96.56 99 ALA A C 1
ATOM 730 O O . ALA A 1 99 ? 5.774 3.754 -25.126 1.00 96.56 99 ALA A O 1
ATOM 731 N N . ASP A 1 100 ? 4.460 5.551 -25.406 1.00 96.38 100 ASP A N 1
ATOM 732 C CA . ASP A 1 100 ? 4.217 5.330 -26.840 1.00 96.38 100 ASP A CA 1
ATOM 733 C C . ASP A 1 100 ? 5.511 5.347 -27.678 1.00 96.38 100 ASP A C 1
ATOM 735 O O . ASP A 1 100 ? 5.555 4.790 -28.775 1.00 96.38 100 ASP A O 1
ATOM 739 N N . GLN A 1 101 ? 6.582 5.980 -27.179 1.00 96.75 101 GLN A N 1
ATOM 740 C CA . GLN A 1 101 ? 7.858 6.072 -27.898 1.00 96.75 101 GLN A CA 1
ATOM 741 C C . GLN A 1 101 ? 8.773 4.850 -27.703 1.00 96.75 101 GLN A C 1
ATOM 743 O O . GLN A 1 101 ? 9.842 4.795 -28.309 1.00 96.75 101 GLN A O 1
ATOM 748 N N . LEU A 1 102 ? 8.374 3.871 -26.885 1.00 97.88 102 LEU A N 1
ATOM 749 C CA . LEU A 1 102 ? 9.196 2.715 -26.494 1.00 97.88 102 LEU A CA 1
ATOM 750 C C . LEU A 1 102 ? 9.134 1.550 -27.501 1.00 97.88 102 LEU A C 1
ATOM 752 O O . LEU A 1 102 ? 9.212 0.384 -27.120 1.00 97.88 102 LEU A O 1
ATOM 756 N N . ASN A 1 103 ? 8.974 1.849 -28.792 1.00 97.81 103 ASN A N 1
ATOM 757 C CA . ASN A 1 103 ? 8.879 0.821 -29.825 1.00 97.81 103 ASN A CA 1
ATOM 758 C C . ASN A 1 103 ? 10.212 0.081 -30.010 1.00 97.81 103 ASN A C 1
ATOM 760 O O . ASN A 1 103 ? 11.185 0.660 -30.492 1.00 97.81 103 ASN A O 1
ATOM 764 N N . GLY A 1 104 ? 10.203 -1.217 -29.720 1.00 97.94 104 GLY A N 1
ATOM 765 C CA . GLY A 1 104 ? 11.351 -2.117 -29.759 1.00 97.94 104 GLY A CA 1
ATOM 766 C C . GLY A 1 104 ? 12.137 -2.169 -28.448 1.00 97.94 104 GLY A C 1
ATOM 767 O O . GLY A 1 104 ? 13.246 -2.692 -28.446 1.00 97.94 104 GLY A O 1
ATOM 768 N N . ALA A 1 105 ? 11.616 -1.608 -27.350 1.00 98.38 105 ALA A N 1
ATOM 769 C CA . ALA A 1 105 ? 12.323 -1.585 -26.072 1.00 98.38 105 ALA A CA 1
ATOM 770 C C . ALA A 1 105 ? 12.403 -2.977 -25.430 1.00 98.38 105 ALA A C 1
ATOM 772 O O . ALA A 1 105 ? 11.410 -3.708 -25.389 1.00 98.38 105 ALA A O 1
ATOM 773 N N . GLY A 1 106 ? 13.562 -3.303 -24.857 1.00 98.56 106 GLY A N 1
ATOM 774 C CA . GLY A 1 106 ? 13.728 -4.418 -23.929 1.00 98.56 106 GLY A CA 1
ATOM 775 C C . GLY A 1 106 ? 13.211 -4.041 -22.541 1.00 98.56 106 GLY A C 1
ATOM 776 O O . GLY A 1 106 ? 13.820 -3.210 -21.861 1.00 98.56 106 GLY A O 1
ATOM 777 N N . ILE A 1 107 ? 12.097 -4.635 -22.104 1.00 98.62 107 ILE A N 1
ATOM 778 C CA . ILE A 1 107 ? 11.411 -4.235 -20.866 1.00 98.62 107 ILE A CA 1
ATOM 779 C C . ILE A 1 107 ? 11.500 -5.337 -19.810 1.00 98.62 107 ILE A C 1
ATOM 781 O O . ILE A 1 107 ? 10.899 -6.403 -19.943 1.00 98.62 107 ILE A O 1
ATOM 785 N N . CYS A 1 108 ? 12.213 -5.051 -18.720 1.00 98.62 108 CYS A N 1
ATOM 786 C CA . CYS A 1 108 ? 12.250 -5.884 -17.524 1.00 98.62 108 CYS A CA 1
ATOM 787 C C . CYS A 1 108 ? 10.861 -5.957 -16.876 1.00 98.62 108 CYS A C 1
ATOM 789 O O . CYS A 1 108 ? 10.284 -4.924 -16.520 1.00 98.62 108 CYS A O 1
ATOM 791 N N . VAL A 1 109 ? 10.355 -7.175 -16.668 1.00 98.00 109 VAL A N 1
ATOM 792 C CA . VAL A 1 109 ? 9.044 -7.417 -16.053 1.00 98.00 109 VAL A CA 1
ATOM 793 C C . VAL A 1 109 ? 9.051 -8.664 -15.170 1.00 98.00 109 VAL A C 1
ATOM 795 O O . VAL A 1 109 ? 9.575 -9.714 -15.540 1.00 98.00 109 VAL A O 1
ATOM 798 N N . GLY A 1 110 ? 8.486 -8.540 -13.968 1.00 96.75 110 GLY A N 1
ATOM 799 C CA . GLY A 1 110 ? 8.420 -9.639 -13.007 1.00 96.75 110 GLY A CA 1
ATOM 800 C C . GLY A 1 110 ? 7.423 -10.714 -13.432 1.00 96.75 110 GLY A C 1
ATOM 801 O O . GLY A 1 110 ? 6.261 -10.401 -13.697 1.00 96.75 110 GLY A O 1
ATOM 802 N N . ILE A 1 111 ? 7.844 -11.977 -13.432 1.00 95.88 111 ILE A N 1
ATOM 803 C CA . ILE A 1 111 ? 6.961 -13.104 -13.767 1.00 95.88 111 ILE A CA 1
ATOM 804 C C . ILE A 1 111 ? 5.871 -13.328 -12.706 1.00 95.88 111 ILE A C 1
ATOM 806 O O . ILE A 1 111 ? 6.104 -13.194 -11.496 1.00 95.88 111 ILE A O 1
ATOM 810 N N . GLY A 1 112 ? 4.663 -13.686 -13.155 1.00 92.38 112 GLY A N 1
ATOM 811 C CA . GLY A 1 112 ? 3.524 -13.943 -12.260 1.00 92.38 112 GLY A CA 1
ATOM 812 C C . GLY A 1 112 ? 2.905 -12.668 -11.668 1.00 92.38 112 GLY A C 1
ATOM 813 O O . GLY A 1 112 ? 2.240 -12.698 -10.629 1.00 92.38 112 GLY A O 1
ATOM 814 N N . THR A 1 113 ? 3.135 -11.520 -12.305 1.00 96.12 113 THR A N 1
ATOM 815 C CA . THR A 1 113 ? 2.569 -10.225 -11.905 1.00 96.12 113 THR A CA 1
ATOM 816 C C . THR A 1 113 ? 1.410 -9.820 -12.817 1.00 96.12 113 THR A C 1
ATOM 818 O O . THR A 1 113 ? 1.260 -10.324 -13.924 1.00 96.12 113 THR A O 1
ATOM 821 N N . THR A 1 114 ? 0.572 -8.887 -12.357 1.00 96.62 114 THR A N 1
ATOM 822 C CA . THR A 1 114 ? -0.404 -8.206 -13.231 1.00 96.62 114 THR A CA 1
ATOM 823 C C . THR A 1 114 ? 0.314 -7.388 -14.300 1.00 96.62 114 THR A C 1
ATOM 825 O O . THR A 1 114 ? -0.105 -7.371 -15.454 1.00 96.62 114 THR A O 1
ATOM 828 N N . THR A 1 115 ? 1.453 -6.803 -13.920 1.00 97.31 115 THR A N 1
ATOM 829 C CA . THR A 1 115 ? 2.352 -6.008 -14.756 1.00 97.31 115 THR A CA 1
ATOM 830 C C . THR A 1 115 ? 2.710 -6.690 -16.078 1.00 97.31 115 THR A C 1
ATOM 832 O O . THR A 1 115 ? 2.688 -6.044 -17.123 1.00 97.31 115 THR A O 1
ATOM 835 N N . GLU A 1 116 ? 2.995 -7.994 -16.041 1.00 96.50 116 GLU A N 1
ATOM 836 C CA . GLU A 1 116 ? 3.313 -8.807 -17.220 1.00 96.50 116 GLU A CA 1
ATOM 837 C C . GLU A 1 116 ? 2.167 -8.825 -18.241 1.00 96.50 116 GLU A C 1
ATOM 839 O O . GLU A 1 116 ? 2.365 -8.443 -19.394 1.00 96.50 116 GLU A O 1
ATOM 844 N N . GLY A 1 117 ? 0.958 -9.203 -17.814 1.00 96.69 117 GLY A N 1
ATOM 845 C CA . GLY A 1 117 ? -0.208 -9.271 -18.701 1.00 96.69 117 GLY A CA 1
ATOM 846 C C . GLY A 1 117 ? -0.639 -7.898 -19.221 1.00 96.69 117 GLY A C 1
ATOM 847 O O . GLY A 1 117 ? -0.843 -7.714 -20.419 1.00 96.69 117 GLY A O 1
ATOM 848 N N . ASN A 1 118 ? -0.693 -6.905 -18.336 1.00 97.62 118 ASN A N 1
ATOM 849 C CA . ASN A 1 118 ? -1.066 -5.537 -18.689 1.00 97.62 118 ASN A CA 1
ATOM 850 C C . ASN A 1 118 ? -0.096 -4.892 -19.692 1.00 97.62 118 ASN A C 1
ATOM 852 O O . ASN A 1 118 ? -0.534 -4.154 -20.571 1.00 97.62 118 ASN A O 1
ATOM 856 N N . MET A 1 119 ? 1.214 -5.149 -19.569 1.00 97.50 119 MET A N 1
ATOM 857 C CA . MET A 1 119 ? 2.212 -4.638 -20.515 1.00 97.50 119 MET A CA 1
ATOM 858 C C . MET A 1 119 ? 1.942 -5.187 -21.919 1.00 97.50 119 MET A C 1
ATOM 860 O O . MET A 1 119 ? 1.914 -4.420 -22.882 1.00 97.50 119 MET A O 1
ATOM 864 N N . VAL A 1 120 ? 1.670 -6.494 -22.027 1.00 97.44 120 VAL A N 1
ATOM 865 C CA . VAL A 1 120 ? 1.305 -7.130 -23.301 1.00 97.44 120 VAL A CA 1
ATOM 866 C C . VAL A 1 120 ? 0.064 -6.467 -23.897 1.00 97.44 120 VAL A C 1
ATOM 868 O O . VAL A 1 120 ? 0.093 -6.075 -25.067 1.00 97.44 120 VAL A O 1
ATOM 871 N N . ASP A 1 121 ? -0.994 -6.286 -23.106 1.00 97.62 121 ASP A N 1
ATOM 872 C CA . ASP A 1 121 ? -2.245 -5.673 -23.562 1.00 97.62 121 ASP A CA 1
ATOM 873 C C . ASP A 1 121 ? -2.052 -4.210 -23.997 1.00 97.62 121 ASP A C 1
ATOM 875 O O . ASP A 1 121 ? -2.546 -3.786 -25.051 1.00 97.62 121 ASP A O 1
ATOM 879 N N . TRP A 1 122 ? -1.316 -3.421 -23.210 1.00 97.62 122 TRP A N 1
ATOM 880 C CA . TRP A 1 122 ? -1.144 -1.990 -23.446 1.00 97.62 122 TRP A CA 1
ATOM 881 C C . TRP A 1 122 ? -0.331 -1.705 -24.713 1.00 97.62 122 TRP A C 1
ATOM 883 O O . TRP A 1 122 ? -0.780 -0.908 -25.544 1.00 97.62 122 TRP A O 1
ATOM 893 N N . PHE A 1 123 ? 0.806 -2.387 -24.895 1.00 97.94 123 PHE A N 1
ATOM 894 C CA . PHE A 1 123 ? 1.680 -2.214 -26.061 1.00 97.94 123 PHE A CA 1
ATOM 895 C C . PHE A 1 123 ? 1.049 -2.797 -27.331 1.00 97.94 123 PHE A C 1
ATOM 897 O O . PHE A 1 123 ? 0.980 -2.122 -28.364 1.00 97.94 123 PHE A O 1
ATOM 904 N N . SER A 1 124 ? 0.500 -4.016 -27.254 1.00 96.62 124 SER A N 1
ATOM 905 C CA . SER A 1 124 ? -0.078 -4.690 -28.426 1.00 96.62 124 SER A CA 1
ATOM 906 C C . SER A 1 124 ? -1.312 -3.960 -28.958 1.00 96.62 124 SER A C 1
ATOM 908 O O . SER A 1 124 ? -1.463 -3.814 -30.170 1.00 96.62 124 SER A O 1
ATOM 910 N N . SER A 1 125 ? -2.173 -3.428 -28.079 1.00 97.25 125 SER A N 1
ATOM 911 C CA . SER A 1 125 ? -3.348 -2.639 -28.499 1.00 97.25 125 SER A CA 1
ATOM 912 C C . SER A 1 125 ? -2.992 -1.321 -29.199 1.00 97.25 125 SER A C 1
ATOM 914 O O . SER A 1 125 ? -3.841 -0.738 -29.877 1.00 97.25 125 SER A O 1
ATOM 916 N N . ARG A 1 126 ? -1.737 -0.870 -29.078 1.00 97.38 126 ARG A N 1
ATOM 917 C CA . ARG A 1 126 ? -1.193 0.343 -29.709 1.00 97.38 126 ARG A CA 1
ATOM 918 C C . ARG A 1 126 ? -0.269 0.055 -30.890 1.00 97.38 126 ARG A C 1
ATOM 920 O O . ARG A 1 126 ? 0.172 0.996 -31.541 1.00 97.38 126 ARG A O 1
ATOM 927 N N . ASN A 1 127 ? -0.049 -1.216 -31.232 1.00 97.31 127 ASN A N 1
ATOM 928 C CA . ASN A 1 127 ? 0.917 -1.652 -32.249 1.00 97.31 127 ASN A CA 1
ATOM 929 C C . ASN A 1 127 ? 2.351 -1.182 -31.949 1.00 97.31 127 ASN A C 1
ATOM 931 O O . ASN A 1 127 ? 3.080 -0.804 -32.864 1.00 97.31 127 ASN A O 1
ATOM 935 N N . ILE A 1 128 ? 2.730 -1.181 -30.671 1.00 97.75 128 ILE A N 1
ATOM 936 C CA . ILE A 1 128 ? 4.095 -0.894 -30.234 1.00 97.75 128 ILE A CA 1
ATOM 937 C C . ILE A 1 128 ? 4.778 -2.241 -30.008 1.00 97.75 128 ILE A C 1
ATOM 939 O O . ILE A 1 128 ? 4.315 -3.048 -29.202 1.00 97.75 128 ILE A O 1
ATOM 943 N N . GLU A 1 129 ? 5.852 -2.503 -30.744 1.00 97.81 129 GLU A N 1
ATOM 944 C CA . GLU A 1 129 ? 6.671 -3.698 -30.537 1.00 97.81 129 GLU A CA 1
ATOM 945 C C . GLU A 1 129 ? 7.495 -3.543 -29.251 1.00 97.81 129 GLU A C 1
ATOM 947 O O . GLU A 1 129 ? 7.896 -2.436 -28.900 1.00 97.81 129 GLU A O 1
ATOM 952 N N . PHE A 1 130 ? 7.747 -4.634 -28.533 1.00 97.50 130 PHE A N 1
ATOM 953 C CA . PHE A 1 130 ? 8.599 -4.650 -27.343 1.00 97.50 130 PHE A CA 1
ATOM 954 C C . PHE A 1 130 ? 9.153 -6.060 -27.126 1.00 97.50 130 PHE A C 1
ATOM 956 O O . PHE A 1 130 ? 8.521 -7.046 -27.517 1.00 97.50 130 PHE A O 1
ATOM 963 N N . ASP A 1 131 ? 10.298 -6.145 -26.455 1.00 97.81 131 ASP A N 1
ATOM 964 C CA . ASP A 1 131 ? 10.933 -7.402 -26.075 1.00 97.81 131 ASP A CA 1
ATOM 965 C C . ASP A 1 131 ? 10.794 -7.603 -24.553 1.00 97.81 131 ASP A C 1
ATOM 967 O O . ASP A 1 131 ? 11.469 -6.922 -23.773 1.00 97.81 131 ASP A O 1
ATOM 971 N N . PRO A 1 132 ? 9.918 -8.510 -24.074 1.00 97.19 132 PRO A N 1
ATOM 972 C CA . PRO A 1 132 ? 9.792 -8.768 -22.645 1.00 97.19 132 PRO A CA 1
ATOM 973 C C . PRO A 1 132 ? 11.051 -9.457 -22.108 1.00 97.19 132 PRO A C 1
ATOM 975 O O . PRO A 1 132 ? 11.462 -10.512 -22.599 1.00 97.19 132 PRO A O 1
ATOM 978 N N . VAL A 1 133 ? 11.627 -8.898 -21.045 1.00 98.38 133 VAL A N 1
ATOM 979 C CA . VAL A 1 133 ? 12.748 -9.481 -20.303 1.00 98.38 133 VAL A CA 1
ATOM 980 C C . VAL A 1 133 ? 12.222 -9.991 -18.956 1.00 98.38 133 VAL A C 1
ATOM 982 O O . VAL A 1 133 ? 12.118 -9.216 -18.000 1.00 98.38 133 VAL A O 1
ATOM 985 N N . PRO A 1 134 ? 11.859 -11.282 -18.848 1.00 97.44 134 PRO A N 1
ATOM 986 C CA . PRO A 1 134 ? 11.334 -11.837 -17.608 1.00 97.44 134 PRO A CA 1
ATOM 987 C C . PRO A 1 134 ? 12.413 -11.859 -16.521 1.00 97.44 134 PRO A C 1
ATOM 989 O O . PRO A 1 134 ? 13.570 -12.216 -16.771 1.00 97.44 134 PRO A O 1
ATOM 992 N N . VAL A 1 135 ? 12.016 -11.499 -15.303 1.00 97.69 135 VAL A N 1
ATOM 993 C CA . VAL A 1 135 ? 12.868 -11.504 -14.104 1.00 97.69 135 VAL A CA 1
ATOM 994 C C . VAL A 1 135 ? 12.127 -12.127 -12.925 1.00 97.69 135 VAL A C 1
ATOM 996 O O .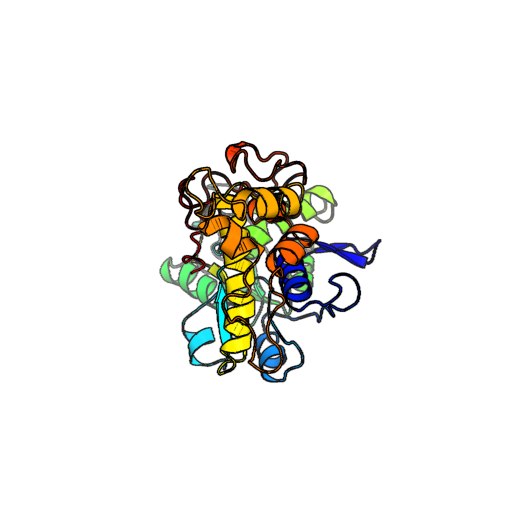 VAL A 1 135 ? 10.905 -12.004 -12.812 1.00 97.69 135 VAL A O 1
ATOM 999 N N . ALA A 1 136 ? 12.860 -12.807 -12.046 1.00 94.25 136 ALA A N 1
ATOM 1000 C CA . ALA A 1 136 ? 12.289 -13.505 -10.896 1.00 94.25 136 ALA A CA 1
ATOM 1001 C C . ALA A 1 136 ? 11.753 -12.535 -9.830 1.00 94.25 136 ALA A C 1
ATOM 1003 O O . ALA A 1 136 ? 10.742 -12.806 -9.177 1.00 94.25 136 ALA A O 1
ATOM 1004 N N . ASP A 1 137 ? 12.423 -11.395 -9.653 1.00 90.81 137 ASP A N 1
ATOM 1005 C CA . ASP A 1 137 ? 12.068 -10.384 -8.665 1.00 90.81 137 ASP A CA 1
ATOM 1006 C C . ASP A 1 137 ? 12.573 -8.978 -9.041 1.00 90.81 137 ASP A C 1
ATOM 1008 O O . ASP A 1 137 ? 13.229 -8.753 -10.061 1.00 90.81 137 ASP A O 1
ATOM 1012 N N . ALA A 1 138 ? 12.245 -7.999 -8.193 1.00 90.88 138 ALA A N 1
ATOM 1013 C CA . ALA A 1 138 ? 12.626 -6.605 -8.394 1.00 90.88 138 ALA A CA 1
ATOM 1014 C C . ALA A 1 138 ? 14.139 -6.351 -8.248 1.00 90.88 138 ALA A C 1
ATOM 1016 O O . ALA A 1 138 ? 14.630 -5.346 -8.768 1.00 90.88 138 ALA A O 1
ATOM 1017 N N . ALA A 1 139 ? 14.881 -7.215 -7.544 1.00 92.62 139 ALA A N 1
ATOM 1018 C CA . ALA A 1 139 ? 16.326 -7.073 -7.398 1.00 92.62 139 ALA A CA 1
ATOM 1019 C C . ALA A 1 139 ? 17.033 -7.458 -8.704 1.00 92.62 139 ALA A C 1
ATOM 1021 O O . ALA A 1 139 ? 17.880 -6.697 -9.176 1.00 92.62 139 ALA A O 1
ATOM 1022 N N . GLU A 1 140 ? 16.622 -8.561 -9.340 1.00 96.56 140 GLU A N 1
ATOM 1023 C CA . GLU A 1 140 ? 17.093 -8.928 -10.681 1.00 96.56 140 GLU A CA 1
ATOM 1024 C C . GLU A 1 140 ? 16.713 -7.859 -11.718 1.00 96.56 140 GLU A C 1
ATOM 1026 O O . GLU A 1 140 ? 17.571 -7.435 -12.496 1.00 96.56 140 GLU A O 1
ATOM 1031 N N . ALA A 1 141 ? 15.465 -7.367 -11.692 1.00 97.00 141 ALA A N 1
ATOM 1032 C CA . ALA A 1 141 ? 15.013 -6.280 -12.566 1.00 97.00 141 ALA A CA 1
ATOM 1033 C C . ALA A 1 141 ? 15.902 -5.034 -12.439 1.00 97.00 141 ALA A C 1
ATOM 1035 O O . ALA A 1 141 ? 16.338 -4.465 -13.436 1.00 97.00 141 ALA A O 1
ATOM 1036 N N . THR A 1 142 ? 16.206 -4.638 -11.196 1.00 96.69 142 THR A N 1
ATOM 1037 C CA . THR A 1 142 ? 17.054 -3.476 -10.902 1.00 96.69 142 THR A CA 1
ATOM 1038 C C . THR A 1 142 ? 18.471 -3.680 -11.438 1.00 96.69 142 THR A C 1
ATOM 1040 O O . THR A 1 142 ? 19.010 -2.775 -12.064 1.00 96.69 142 THR A O 1
ATOM 1043 N N . ALA A 1 143 ? 19.071 -4.858 -11.236 1.00 97.56 143 ALA A N 1
ATOM 1044 C CA . ALA A 1 143 ? 20.423 -5.144 -11.718 1.00 97.56 143 ALA A CA 1
ATOM 1045 C C . ALA A 1 143 ? 20.519 -5.051 -13.252 1.00 97.56 143 ALA A C 1
ATOM 1047 O O . ALA A 1 143 ? 21.392 -4.351 -13.764 1.00 97.56 143 ALA A O 1
ATOM 1048 N N . LYS A 1 144 ? 19.571 -5.671 -13.968 1.00 98.44 144 LYS A N 1
ATOM 1049 C CA . LYS A 1 144 ? 19.493 -5.623 -15.440 1.00 98.44 144 LYS A CA 1
ATOM 1050 C C . LYS A 1 144 ? 19.170 -4.231 -15.981 1.00 98.44 144 LYS A C 1
ATOM 1052 O O . LYS A 1 144 ? 19.634 -3.848 -17.050 1.00 98.44 144 LYS A O 1
ATOM 1057 N N . PHE A 1 145 ? 18.369 -3.460 -15.251 1.00 98.38 145 PHE A N 1
ATOM 1058 C CA . PHE A 1 145 ? 18.101 -2.071 -15.602 1.00 98.38 145 PHE A CA 1
ATOM 1059 C C . PHE A 1 145 ? 19.347 -1.194 -15.420 1.00 98.38 145 PHE A C 1
ATOM 1061 O O . PHE A 1 145 ? 19.615 -0.355 -16.270 1.00 98.38 145 PHE A O 1
ATOM 1068 N N . ILE A 1 146 ? 20.149 -1.405 -14.369 1.00 98.12 146 ILE A N 1
ATOM 1069 C CA . ILE A 1 146 ? 21.404 -0.666 -14.133 1.00 98.12 146 ILE A CA 1
ATOM 1070 C C . ILE A 1 146 ? 22.471 -1.012 -15.181 1.00 98.12 146 ILE A C 1
ATOM 1072 O O . ILE A 1 146 ? 23.137 -0.113 -15.700 1.00 98.12 146 ILE A O 1
ATOM 1076 N N . ASP A 1 147 ? 22.640 -2.294 -15.513 1.00 97.19 147 ASP A N 1
ATOM 1077 C CA . ASP A 1 147 ? 23.689 -2.740 -16.440 1.00 97.19 147 ASP A CA 1
ATOM 1078 C C . ASP A 1 147 ? 23.349 -2.542 -17.931 1.00 97.19 147 ASP A C 1
ATOM 1080 O O . ASP A 1 147 ? 24.232 -2.670 -18.780 1.00 97.19 147 ASP A O 1
ATOM 1084 N N . GLY A 1 148 ? 22.103 -2.160 -18.239 1.00 97.44 148 GLY A N 1
ATOM 1085 C CA . GLY A 1 148 ? 21.629 -1.891 -19.599 1.00 97.44 148 GLY A CA 1
ATOM 1086 C C . GLY A 1 148 ? 21.122 -3.127 -20.344 1.00 97.44 148 GLY A C 1
ATOM 1087 O O . GLY A 1 148 ? 20.845 -3.041 -21.535 1.00 97.44 148 GLY A O 1
ATOM 1088 N N . SER A 1 149 ? 20.968 -4.270 -19.670 1.00 98.06 149 SER A N 1
ATOM 1089 C CA . SER A 1 149 ? 20.276 -5.443 -20.226 1.00 98.06 149 SER A CA 1
ATOM 1090 C C . SER A 1 149 ? 18.781 -5.192 -20.461 1.00 98.06 149 SER A C 1
ATOM 1092 O O . SER A 1 149 ? 18.157 -5.921 -21.229 1.00 98.06 149 SER A O 1
ATOM 1094 N N . CYS A 1 150 ? 18.207 -4.192 -19.786 1.00 98.31 150 CYS A N 1
ATOM 1095 C CA . CYS A 1 150 ? 16.859 -3.684 -20.020 1.00 98.31 150 CYS A CA 1
ATOM 1096 C C . CYS A 1 150 ? 16.906 -2.179 -20.311 1.00 98.31 150 CYS A C 1
ATOM 1098 O O . CYS A 1 150 ? 17.504 -1.418 -19.548 1.00 98.31 150 CYS A O 1
ATOM 1100 N N . ASP A 1 151 ? 16.212 -1.751 -21.364 1.00 98.62 151 ASP A N 1
ATOM 1101 C CA . ASP A 1 151 ? 16.003 -0.336 -21.695 1.00 98.62 151 ASP A CA 1
ATOM 1102 C C . ASP A 1 151 ? 15.016 0.321 -20.720 1.00 98.62 151 ASP A C 1
ATOM 1104 O O . ASP A 1 151 ? 15.103 1.514 -20.410 1.00 98.62 151 ASP A O 1
ATOM 1108 N N . ALA A 1 152 ? 14.066 -0.480 -20.231 1.00 98.50 152 ALA A N 1
ATOM 1109 C CA . ALA A 1 152 ? 13.018 -0.064 -19.319 1.00 98.50 152 ALA A CA 1
ATOM 1110 C C . ALA A 1 152 ? 12.698 -1.139 -18.268 1.00 98.50 152 ALA A C 1
ATOM 1112 O O . ALA A 1 152 ? 12.933 -2.330 -18.465 1.00 98.50 152 ALA A O 1
ATOM 1113 N N . PHE A 1 153 ? 12.129 -0.717 -17.145 1.00 97.56 153 PHE A N 1
ATOM 1114 C CA . PHE A 1 153 ? 11.619 -1.563 -16.070 1.00 97.56 153 PHE A CA 1
ATOM 1115 C C . PHE A 1 153 ? 10.179 -1.139 -15.774 1.00 97.56 153 PHE A C 1
ATOM 1117 O O . PHE A 1 153 ? 9.924 0.032 -15.509 1.00 97.56 153 PHE A O 1
ATOM 1124 N N . THR A 1 154 ? 9.228 -2.073 -15.838 1.00 98.25 154 THR A N 1
ATOM 1125 C CA . THR A 1 154 ? 7.819 -1.814 -15.517 1.00 98.25 154 THR A CA 1
ATOM 1126 C C . THR A 1 154 ? 7.390 -2.445 -14.188 1.00 98.25 154 THR A C 1
ATOM 1128 O O . THR A 1 154 ? 7.865 -3.512 -13.795 1.00 98.25 154 THR A O 1
ATOM 1131 N N . GLY A 1 155 ? 6.470 -1.777 -13.495 1.00 97.12 155 GLY A N 1
ATOM 1132 C CA . GLY A 1 155 ? 5.870 -2.194 -12.229 1.00 97.12 155 GLY A CA 1
ATOM 1133 C C . GLY A 1 155 ? 4.825 -1.175 -11.778 1.00 97.12 155 GLY A C 1
ATOM 1134 O O . GLY A 1 155 ? 4.505 -0.254 -12.528 1.00 97.12 155 GLY A O 1
ATOM 1135 N N . ASP A 1 156 ? 4.304 -1.312 -10.562 1.00 97.25 156 ASP A N 1
ATOM 1136 C CA . ASP A 1 156 ? 3.399 -0.310 -9.985 1.00 97.25 156 ASP A CA 1
ATOM 1137 C C . ASP A 1 156 ? 4.098 1.065 -9.900 1.00 97.25 156 ASP A C 1
ATOM 1139 O O . ASP A 1 156 ? 5.300 1.143 -9.614 1.00 97.25 156 ASP A O 1
ATOM 1143 N N . MET A 1 157 ? 3.379 2.158 -10.167 1.00 97.25 157 MET A N 1
ATOM 1144 C CA . MET A 1 157 ? 3.947 3.506 -10.277 1.00 97.25 157 MET A CA 1
ATOM 1145 C C . MET A 1 157 ? 4.633 3.929 -8.978 1.00 97.25 157 MET A C 1
ATOM 1147 O O . MET A 1 157 ? 5.729 4.491 -9.024 1.00 97.25 157 MET A O 1
ATOM 1151 N N . SER A 1 158 ? 4.069 3.584 -7.816 1.00 96.12 158 SER A N 1
ATOM 1152 C CA . SER A 1 158 ? 4.725 3.840 -6.528 1.00 96.12 158 SER A CA 1
ATOM 1153 C C . SER A 1 158 ? 6.101 3.168 -6.423 1.00 96.12 158 SER A C 1
ATOM 1155 O O . SER A 1 158 ? 7.058 3.767 -5.923 1.00 96.12 158 SER A O 1
ATOM 1157 N N . ALA A 1 159 ? 6.243 1.946 -6.948 1.00 94.62 159 ALA A N 1
ATOM 1158 C CA . ALA A 1 159 ? 7.513 1.234 -6.986 1.00 94.62 159 ALA A CA 1
ATOM 1159 C C . ALA A 1 159 ? 8.489 1.863 -7.990 1.00 94.62 159 ALA A C 1
ATOM 1161 O O . ALA A 1 159 ? 9.686 1.920 -7.706 1.00 94.62 159 ALA A O 1
ATOM 1162 N N . MET A 1 160 ? 8.001 2.373 -9.126 1.00 97.19 160 MET A N 1
ATOM 1163 C CA . MET A 1 160 ? 8.828 3.086 -10.110 1.00 97.19 160 MET A CA 1
ATOM 1164 C C . MET A 1 160 ? 9.362 4.406 -9.553 1.00 97.19 160 MET A C 1
ATOM 1166 O O . MET A 1 160 ? 10.553 4.684 -9.692 1.00 97.19 160 MET A O 1
ATOM 1170 N N . VAL A 1 161 ? 8.525 5.184 -8.859 1.00 96.38 161 VAL A N 1
ATOM 1171 C CA . VAL A 1 161 ? 8.935 6.430 -8.189 1.00 96.38 161 VAL A CA 1
ATOM 1172 C C . VAL A 1 161 ? 9.986 6.148 -7.115 1.00 96.38 161 VAL A C 1
ATOM 1174 O O . VAL A 1 161 ? 11.047 6.775 -7.116 1.00 96.38 161 VAL A O 1
ATOM 1177 N N . ALA A 1 162 ? 9.744 5.157 -6.250 1.00 94.19 162 ALA A N 1
ATOM 1178 C CA . ALA A 1 162 ? 10.705 4.757 -5.222 1.00 94.19 162 ALA A CA 1
ATOM 1179 C C . ALA A 1 162 ? 12.031 4.268 -5.820 1.00 94.19 162 ALA A C 1
ATOM 1181 O O . ALA A 1 162 ? 13.108 4.643 -5.353 1.00 94.19 162 ALA A O 1
ATOM 1182 N N . LYS A 1 163 ? 11.963 3.461 -6.886 1.00 95.19 163 LYS A N 1
ATOM 1183 C CA . LYS A 1 163 ? 13.150 2.960 -7.580 1.00 95.19 163 LYS A CA 1
ATOM 1184 C C . LYS A 1 163 ? 13.942 4.095 -8.218 1.00 95.19 16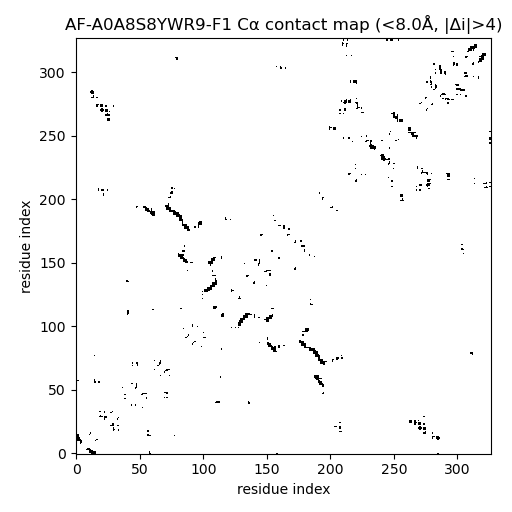3 LYS A C 1
ATOM 1186 O O . LYS A 1 163 ? 15.154 4.137 -8.040 1.00 95.19 163 LYS A O 1
ATOM 1191 N N . LYS A 1 164 ? 13.276 5.025 -8.905 1.00 96.88 164 LYS A N 1
ATOM 1192 C CA . LYS A 1 164 ? 13.926 6.197 -9.494 1.00 96.88 164 LYS A CA 1
ATOM 1193 C C . LYS A 1 164 ? 14.679 7.002 -8.440 1.00 96.88 164 LYS A C 1
ATOM 1195 O O . LYS A 1 164 ? 15.859 7.270 -8.619 1.00 96.88 164 LYS A O 1
ATOM 1200 N N . TRP A 1 165 ? 14.015 7.334 -7.332 1.00 95.00 165 TRP A N 1
ATOM 1201 C CA . TRP A 1 165 ? 14.630 8.091 -6.242 1.00 95.00 165 TRP A CA 1
ATOM 1202 C C . TRP A 1 165 ? 15.873 7.397 -5.676 1.00 95.00 165 TRP A C 1
ATOM 1204 O O . TRP A 1 165 ? 16.901 8.043 -5.484 1.00 95.00 165 TRP A O 1
ATOM 1214 N N . GLN A 1 166 ? 15.804 6.077 -5.474 1.00 93.50 166 GLN A N 1
ATOM 1215 C CA . GLN A 1 166 ? 16.948 5.289 -5.017 1.00 93.50 166 GLN A CA 1
ATOM 1216 C C . GLN A 1 166 ? 18.125 5.379 -6.001 1.00 93.50 166 GLN A C 1
ATOM 1218 O O . GLN A 1 166 ? 19.239 5.696 -5.593 1.00 93.50 166 GLN A O 1
ATOM 1223 N N . LEU A 1 167 ? 17.870 5.113 -7.284 1.00 95.81 167 LEU A N 1
ATOM 1224 C CA . LEU A 1 167 ? 18.899 5.054 -8.327 1.00 95.81 167 LEU A CA 1
ATOM 1225 C C . LEU A 1 167 ? 19.535 6.424 -8.616 1.00 95.81 167 LEU A C 1
ATOM 1227 O O . LEU A 1 167 ? 20.739 6.505 -8.861 1.00 95.81 167 LEU A O 1
ATOM 1231 N N . ASP A 1 168 ? 18.748 7.501 -8.548 1.00 95.25 168 ASP A N 1
ATOM 1232 C CA . ASP A 1 168 ? 19.254 8.875 -8.654 1.00 95.25 168 ASP A CA 1
ATOM 1233 C C . ASP A 1 168 ? 20.153 9.238 -7.456 1.00 95.25 168 ASP A C 1
ATOM 1235 O O . ASP A 1 168 ? 21.098 10.018 -7.594 1.00 95.25 168 ASP A O 1
ATOM 1239 N N . GLY A 1 169 ? 19.857 8.690 -6.272 1.00 93.50 169 GLY A N 1
ATOM 1240 C CA . GLY A 1 169 ? 20.534 9.020 -5.017 1.00 93.50 169 GLY A CA 1
ATOM 1241 C C . GLY A 1 169 ? 21.789 8.198 -4.715 1.00 93.50 169 GLY A C 1
ATOM 1242 O O . GLY A 1 169 ? 22.669 8.683 -4.002 1.00 93.50 169 GLY A O 1
ATOM 1243 N N . ASP A 1 170 ? 21.895 6.972 -5.233 1.00 93.88 170 ASP A N 1
ATOM 1244 C CA . ASP A 1 170 ? 22.991 6.049 -4.901 1.00 93.88 170 ASP A CA 1
ATOM 1245 C C . ASP A 1 170 ? 24.122 6.000 -5.946 1.00 93.88 170 ASP A C 1
ATOM 1247 O O . ASP A 1 170 ? 25.173 5.403 -5.700 1.00 93.88 170 ASP A O 1
ATOM 1251 N N . GLY A 1 171 ? 23.940 6.660 -7.096 1.00 92.50 171 GLY A N 1
ATOM 1252 C CA . GLY A 1 171 ? 24.932 6.735 -8.171 1.00 92.50 171 GLY A CA 1
ATOM 1253 C C . GLY A 1 171 ? 25.120 5.434 -8.960 1.00 92.50 171 GLY A C 1
ATOM 1254 O O . GLY A 1 171 ? 25.999 5.371 -9.824 1.00 92.50 171 GLY A O 1
ATOM 1255 N N . SER A 1 172 ? 24.301 4.409 -8.710 1.00 95.12 172 SER A N 1
ATOM 1256 C CA . SER A 1 172 ? 24.405 3.095 -9.357 1.00 95.12 172 SER A CA 1
ATOM 1257 C C . SER A 1 172 ? 24.211 3.145 -10.875 1.00 95.12 172 SER A C 1
ATOM 1259 O O . SER A 1 172 ? 24.799 2.335 -11.590 1.00 95.12 172 SER A O 1
ATOM 1261 N N . MET A 1 173 ? 23.477 4.141 -11.385 1.00 96.44 173 MET A N 1
ATOM 1262 C CA . MET A 1 173 ? 23.25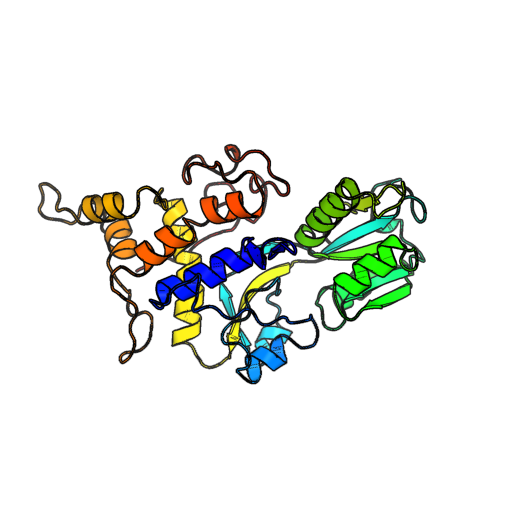6 4.349 -12.822 1.00 96.44 173 MET A CA 1
ATOM 1263 C C . MET A 1 173 ? 24.484 4.878 -13.582 1.00 96.44 173 MET A C 1
ATOM 1265 O O . MET A 1 173 ? 24.419 5.040 -14.797 1.00 96.44 173 MET A O 1
ATOM 1269 N N . ASN A 1 174 ? 25.612 5.155 -12.913 1.00 93.38 174 ASN A N 1
ATOM 1270 C CA . ASN A 1 174 ? 26.868 5.594 -13.546 1.00 93.38 174 ASN A CA 1
ATOM 1271 C C . ASN A 1 174 ? 26.714 6.805 -14.494 1.00 93.38 174 ASN A C 1
ATOM 1273 O O . ASN A 1 174 ? 27.378 6.890 -15.528 1.00 93.38 174 ASN A O 1
ATOM 1277 N N . GLY A 1 175 ? 25.844 7.754 -14.134 1.00 94.25 175 GLY A N 1
ATOM 1278 C CA . GLY A 1 175 ? 25.586 8.968 -14.916 1.00 94.25 175 GLY A CA 1
ATOM 1279 C C . GLY A 1 175 ? 24.567 8.807 -16.048 1.00 94.25 175 GLY A C 1
ATOM 1280 O O . GLY A 1 175 ? 24.415 9.729 -16.845 1.00 94.25 175 GLY A O 1
ATOM 1281 N N . VAL A 1 176 ? 23.881 7.665 -16.132 1.00 97.19 176 VAL A N 1
ATOM 1282 C CA . VAL A 1 176 ? 22.731 7.484 -17.024 1.00 97.19 176 VAL A CA 1
ATOM 1283 C C . VAL A 1 176 ? 21.487 8.074 -16.368 1.00 97.19 176 VAL A C 1
ATOM 1285 O O . VAL A 1 176 ? 21.042 7.594 -15.328 1.00 97.19 176 VAL A O 1
ATOM 1288 N N . ASP A 1 177 ? 20.915 9.100 -16.996 1.00 97.25 177 ASP A N 1
ATOM 1289 C CA . ASP A 1 177 ? 19.654 9.694 -16.554 1.00 97.25 177 ASP A CA 1
ATOM 1290 C C . ASP A 1 177 ? 18.487 8.718 -16.758 1.00 97.25 177 ASP A C 1
ATOM 1292 O O . ASP A 1 177 ? 18.437 7.980 -17.746 1.00 97.25 177 ASP A O 1
ATOM 1296 N N . ILE A 1 178 ? 17.486 8.770 -15.882 1.00 98.38 178 ILE A N 1
ATOM 1297 C CA . ILE A 1 178 ? 16.289 7.921 -15.944 1.00 98.38 178 ILE A CA 1
ATOM 1298 C C . ILE A 1 178 ? 15.015 8.759 -15.821 1.00 98.38 178 ILE A C 1
ATOM 1300 O O . ILE A 1 178 ? 14.989 9.791 -15.147 1.00 98.38 178 ILE A O 1
ATOM 1304 N N . TRP A 1 179 ? 13.934 8.318 -16.458 1.00 98.31 179 TRP A N 1
ATOM 1305 C CA . TRP A 1 179 ? 12.634 8.993 -16.414 1.00 98.31 179 TRP A CA 1
ATOM 1306 C C . TRP A 1 179 ? 11.487 7.991 -16.327 1.00 98.31 179 TRP A C 1
ATOM 1308 O O . TRP A 1 179 ? 11.639 6.830 -16.686 1.00 98.31 179 TRP A O 1
ATOM 1318 N N . ILE A 1 180 ? 10.343 8.438 -15.811 1.00 98.44 180 ILE A N 1
ATOM 1319 C CA . ILE A 1 180 ? 9.132 7.621 -15.698 1.00 98.44 180 ILE A CA 1
ATOM 1320 C C . ILE A 1 180 ? 8.133 8.092 -16.749 1.00 98.44 180 ILE A C 1
ATOM 1322 O O . ILE A 1 180 ? 7.933 9.300 -16.901 1.00 98.44 180 ILE A O 1
ATOM 1326 N N . ALA A 1 181 ? 7.526 7.150 -17.466 1.00 98.12 181 ALA A N 1
ATOM 1327 C CA . ALA A 1 181 ? 6.484 7.449 -18.439 1.00 98.12 181 ALA A CA 1
ATOM 1328 C C . ALA A 1 181 ? 5.241 8.062 -17.778 1.00 98.12 181 ALA A C 1
ATOM 1330 O O . ALA A 1 181 ? 4.882 7.716 -16.654 1.00 98.12 181 ALA A O 1
ATOM 1331 N N . GLN A 1 182 ? 4.589 8.989 -18.480 1.00 96.56 182 GLN A N 1
ATOM 1332 C CA . GLN A 1 182 ? 3.443 9.741 -17.955 1.00 96.56 182 GLN A CA 1
ATOM 1333 C C . GLN A 1 182 ? 2.178 8.887 -17.806 1.00 96.56 182 GLN A C 1
ATOM 1335 O O . GLN A 1 182 ? 1.278 9.237 -17.042 1.00 96.56 182 GLN A O 1
ATOM 1340 N N . GLU A 1 183 ? 2.077 7.794 -18.556 1.00 96.06 183 GLU A N 1
ATOM 1341 C CA . GLU A 1 183 ? 0.902 6.941 -18.576 1.00 96.06 183 GLU A CA 1
ATOM 1342 C C . GLU A 1 183 ? 0.823 6.011 -17.360 1.00 96.06 183 GLU A C 1
ATOM 1344 O O . GLU A 1 183 ? 1.795 5.370 -16.965 1.00 96.06 183 GLU A O 1
ATOM 1349 N N . LEU A 1 184 ? -0.396 5.863 -16.838 1.00 95.75 184 LEU A N 1
ATOM 1350 C CA . LEU A 1 184 ? -0.785 4.735 -15.997 1.00 95.75 184 LEU A CA 1
ATOM 1351 C C . LEU A 1 184 ? -1.458 3.693 -16.889 1.00 95.75 184 LEU A C 1
ATOM 1353 O O . LEU A 1 184 ? -2.526 3.936 -17.455 1.00 95.75 184 LEU A O 1
ATOM 1357 N N . MET A 1 185 ? -0.815 2.541 -17.050 1.00 96.62 185 MET A N 1
ATOM 1358 C CA . MET A 1 185 ? -1.230 1.525 -18.023 1.00 96.62 185 MET A CA 1
ATOM 1359 C C . MET A 1 185 ? -2.362 0.625 -17.517 1.00 96.62 185 MET A C 1
ATOM 1361 O O . MET A 1 185 ? -3.022 -0.040 -18.314 1.00 96.62 185 MET A O 1
ATOM 1365 N N . SER A 1 186 ? -2.610 0.619 -16.209 1.00 97.88 186 SER A N 1
ATOM 1366 C CA . SER A 1 186 ? -3.594 -0.243 -15.558 1.00 97.88 186 SER A CA 1
ATOM 1367 C C . SER A 1 186 ? -4.150 0.392 -14.279 1.00 97.88 186 SER A C 1
ATOM 1369 O O . SER A 1 186 ? -3.702 1.453 -13.841 1.00 97.88 186 SER A O 1
ATOM 1371 N N . LYS A 1 187 ? -5.143 -0.274 -13.680 1.00 98.00 187 LYS A N 1
ATOM 1372 C CA . LYS A 1 187 ? -5.617 0.006 -12.320 1.00 98.00 187 LYS A CA 1
ATOM 1373 C C . LYS A 1 187 ? -5.054 -1.064 -11.396 1.00 98.00 187 LYS A C 1
ATOM 1375 O O . LYS A 1 187 ? -5.366 -2.236 -11.598 1.00 98.00 187 LYS A O 1
ATOM 1380 N N . GLU A 1 188 ? -4.312 -0.661 -10.372 1.00 98.00 188 GLU A N 1
ATOM 1381 C CA . GLU A 1 188 ? -3.700 -1.579 -9.413 1.00 98.00 188 GLU A CA 1
ATOM 1382 C C . GLU A 1 188 ? -4.150 -1.237 -7.977 1.00 98.00 188 GLU A C 1
ATOM 1384 O O . GLU A 1 188 ? -3.395 -0.632 -7.218 1.00 98.00 188 GLU A O 1
ATOM 1389 N N . PRO A 1 189 ? -5.397 -1.558 -7.571 1.00 97.81 189 PRO A N 1
ATOM 1390 C CA . PRO A 1 189 ? -5.800 -1.453 -6.169 1.00 97.81 189 PRO A CA 1
ATOM 1391 C C . PRO A 1 189 ? -5.070 -2.518 -5.344 1.00 97.81 189 PRO A C 1
ATOM 1393 O O . PRO A 1 189 ? -5.382 -3.707 -5.431 1.00 97.81 189 PRO A O 1
ATOM 1396 N N . LEU A 1 190 ? -4.081 -2.092 -4.567 1.00 98.00 190 LEU A N 1
ATOM 1397 C CA . LEU A 1 190 ? -3.254 -2.940 -3.721 1.00 98.00 190 LEU A CA 1
ATOM 1398 C C . LEU A 1 190 ? -3.993 -3.187 -2.404 1.00 98.00 190 LEU A C 1
ATOM 1400 O O . LEU A 1 190 ? -4.485 -2.244 -1.780 1.00 98.00 190 LEU A O 1
ATOM 1404 N N . GLY A 1 191 ? -4.095 -4.452 -2.006 1.00 96.62 191 GLY A N 1
ATOM 1405 C CA . GLY A 1 191 ? -4.786 -4.853 -0.786 1.00 96.62 191 GLY A CA 1
ATOM 1406 C C . GLY A 1 191 ? -4.092 -6.000 -0.068 1.00 96.62 191 GLY A C 1
ATOM 1407 O O . GLY A 1 191 ? -3.261 -6.710 -0.649 1.00 96.62 191 GLY A O 1
ATOM 1408 N N . ALA A 1 192 ? -4.447 -6.179 1.203 1.00 97.81 192 ALA A N 1
ATOM 1409 C CA . ALA A 1 192 ? -4.051 -7.361 1.950 1.00 97.81 192 ALA A CA 1
ATOM 1410 C C . ALA A 1 192 ? -4.828 -8.570 1.422 1.00 97.81 192 ALA A C 1
ATOM 1412 O O . ALA A 1 192 ? -6.034 -8.479 1.208 1.00 97.81 192 ALA A O 1
ATOM 1413 N N . ALA A 1 193 ? -4.153 -9.698 1.222 1.00 97.81 193 ALA A N 1
ATOM 1414 C CA . ALA A 1 193 ? -4.807 -10.953 0.876 1.00 97.81 193 ALA A CA 1
ATOM 1415 C C . ALA A 1 193 ? -4.709 -11.952 2.032 1.00 97.81 193 ALA A C 1
ATOM 1417 O O . ALA A 1 193 ? -3.645 -12.142 2.626 1.00 97.81 193 ALA A O 1
ATOM 1418 N N . THR A 1 194 ? -5.822 -12.605 2.335 1.00 97.94 194 THR A N 1
ATOM 1419 C CA . THR A 1 194 ? -5.950 -13.691 3.311 1.00 97.94 194 THR A CA 1
ATOM 1420 C C . THR A 1 194 ? -6.316 -14.980 2.590 1.00 97.94 194 THR A C 1
ATOM 1422 O O . THR A 1 194 ? -6.712 -14.960 1.425 1.00 97.94 194 THR A O 1
ATOM 1425 N N . ARG A 1 195 ? -6.187 -16.127 3.258 1.00 96.75 195 ARG A N 1
ATOM 1426 C CA . ARG A 1 195 ? -6.749 -17.371 2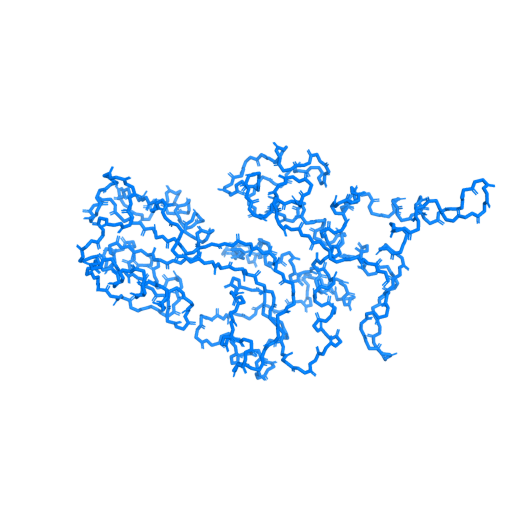.718 1.00 96.75 195 ARG A CA 1
ATOM 1427 C C . ARG A 1 195 ? -8.268 -17.240 2.597 1.00 96.75 195 ARG A C 1
ATOM 1429 O O . ARG A 1 195 ? -8.903 -16.634 3.457 1.00 96.75 195 ARG A O 1
ATOM 1436 N N . ASP A 1 196 ? -8.820 -17.822 1.542 1.00 92.94 196 ASP A N 1
ATOM 1437 C CA . ASP A 1 196 ? -10.267 -17.947 1.370 1.00 92.94 196 ASP A CA 1
ATOM 1438 C C . ASP A 1 196 ? -10.873 -18.838 2.475 1.00 92.94 196 ASP A C 1
ATOM 1440 O O . ASP A 1 196 ? -10.186 -19.672 3.080 1.00 92.94 196 ASP A O 1
ATOM 1444 N N . MET A 1 197 ? -12.170 -18.665 2.730 1.00 93.69 197 MET A N 1
ATOM 1445 C CA . MET A 1 197 ? -12.974 -19.399 3.714 1.00 93.69 197 MET A CA 1
ATOM 1446 C C . MET A 1 197 ? -12.547 -19.214 5.185 1.00 93.69 197 MET A C 1
ATOM 1448 O O . MET A 1 197 ? -12.940 -20.010 6.041 1.00 93.69 197 MET A O 1
ATOM 1452 N N . ASP A 1 198 ? -11.808 -18.145 5.496 1.00 95.62 198 ASP A N 1
ATOM 1453 C CA . ASP A 1 198 ? -11.478 -17.691 6.857 1.00 95.62 198 ASP A CA 1
ATOM 1454 C C . ASP A 1 198 ? -12.005 -16.262 7.082 1.00 95.62 198 ASP A C 1
ATOM 1456 O O . ASP A 1 198 ? -11.260 -15.279 7.147 1.00 95.62 198 ASP A O 1
ATOM 1460 N N . SER A 1 199 ? -13.337 -16.135 7.123 1.00 96.19 199 SER A N 1
ATOM 1461 C CA . SER A 1 199 ? -14.006 -14.832 7.201 1.00 96.19 199 SER A CA 1
ATOM 1462 C C . SER A 1 199 ? -13.654 -14.061 8.468 1.00 96.19 199 SER A C 1
ATOM 1464 O O . SER A 1 199 ? -13.479 -12.852 8.393 1.00 96.19 199 SER A O 1
ATOM 1466 N N . ASP A 1 200 ? -13.506 -14.746 9.606 1.00 97.62 200 ASP A N 1
ATOM 1467 C CA . ASP A 1 200 ? -13.216 -14.096 10.887 1.00 97.62 200 ASP A CA 1
ATOM 1468 C C . ASP A 1 200 ? -11.845 -13.401 10.847 1.00 97.62 200 ASP A C 1
ATOM 1470 O O . ASP A 1 200 ? -11.711 -12.258 11.289 1.00 97.62 200 ASP A O 1
ATOM 1474 N N . PHE A 1 201 ? -10.825 -14.055 10.275 1.00 97.81 201 PHE A N 1
ATOM 1475 C CA . PHE A 1 201 ? -9.501 -13.450 10.135 1.00 97.81 201 PHE A CA 1
ATOM 1476 C C . PHE A 1 201 ? -9.465 -12.363 9.056 1.00 97.81 201 PHE A C 1
ATOM 1478 O O . PHE A 1 201 ? -8.898 -11.293 9.286 1.00 97.81 201 PHE A O 1
ATOM 1485 N N . LYS A 1 202 ? -10.110 -12.590 7.904 1.00 98.06 202 LYS A N 1
ATOM 1486 C CA . LYS A 1 202 ? -10.244 -11.567 6.855 1.00 98.06 202 LYS A CA 1
ATOM 1487 C C . LYS A 1 202 ? -10.916 -10.302 7.393 1.00 98.06 202 LYS A C 1
ATOM 1489 O O . LYS A 1 202 ? -10.451 -9.200 7.106 1.00 98.06 202 LYS A O 1
ATOM 1494 N N . ASP A 1 203 ? -11.973 -10.452 8.188 1.00 98.19 203 ASP A N 1
ATOM 1495 C CA . ASP A 1 203 ? -12.684 -9.331 8.796 1.00 98.19 203 ASP A CA 1
ATOM 1496 C C . ASP A 1 203 ? -11.764 -8.570 9.760 1.00 98.19 203 ASP A C 1
ATOM 1498 O O . ASP A 1 203 ? -11.680 -7.349 9.662 1.00 98.19 203 ASP A O 1
ATOM 1502 N N . VAL A 1 204 ? -10.990 -9.257 10.612 1.00 98.56 204 VAL A N 1
ATOM 1503 C CA . VAL A 1 204 ? -9.967 -8.598 11.451 1.00 98.56 204 VAL A CA 1
ATOM 1504 C C . VAL A 1 204 ? -8.995 -7.781 10.596 1.00 98.56 204 VAL A C 1
ATOM 1506 O O . VAL A 1 204 ? -8.806 -6.594 10.859 1.00 98.56 204 VAL A O 1
ATOM 1509 N N . VAL A 1 205 ? -8.407 -8.376 9.554 1.00 98.56 205 VAL A N 1
ATOM 1510 C CA . VAL A 1 205 ? -7.435 -7.686 8.691 1.00 98.56 205 VAL A CA 1
ATOM 1511 C C . VAL A 1 205 ? -8.072 -6.458 8.030 1.00 98.56 205 VAL A C 1
ATOM 1513 O O . VAL A 1 205 ? -7.512 -5.363 8.114 1.00 98.56 205 VAL A O 1
ATOM 1516 N N . ALA A 1 206 ? -9.258 -6.600 7.435 1.00 98.44 206 ALA A N 1
ATOM 1517 C CA . ALA A 1 206 ? -9.948 -5.510 6.747 1.00 98.44 206 ALA A CA 1
ATOM 1518 C C . ALA A 1 206 ? -10.314 -4.365 7.704 1.00 98.44 206 ALA A C 1
ATOM 1520 O O . ALA A 1 206 ? -10.084 -3.193 7.398 1.00 98.44 206 ALA A O 1
ATOM 1521 N N . TRP A 1 207 ? -10.857 -4.693 8.878 1.00 98.56 207 TRP A N 1
ATOM 1522 C CA . TRP A 1 207 ? -11.294 -3.694 9.848 1.00 98.56 207 TRP A CA 1
ATOM 1523 C C . TRP A 1 207 ? -10.136 -3.005 10.565 1.00 98.56 207 TRP A C 1
ATOM 1525 O O . TRP A 1 207 ? -10.298 -1.854 10.959 1.00 98.56 207 TRP A O 1
ATOM 1535 N N . VAL A 1 208 ? -8.948 -3.612 10.641 1.00 98.69 208 VAL A N 1
ATOM 1536 C CA . VAL A 1 208 ? -7.737 -2.886 11.054 1.00 98.69 208 VAL A CA 1
ATOM 1537 C C . VAL A 1 208 ? -7.434 -1.738 10.090 1.00 98.69 208 VAL A C 1
ATOM 1539 O O . VAL A 1 208 ? -7.240 -0.610 10.541 1.00 98.69 208 VAL A O 1
ATOM 1542 N N . TRP A 1 209 ? -7.469 -1.980 8.774 1.00 98.69 209 TRP A N 1
ATOM 1543 C CA . TRP A 1 209 ? -7.249 -0.913 7.789 1.00 98.69 209 TRP A CA 1
ATOM 1544 C C . TRP A 1 209 ? -8.325 0.164 7.863 1.00 98.69 209 TRP A C 1
ATOM 1546 O O . TRP A 1 209 ? -8.026 1.350 8.005 1.00 98.69 209 TRP A O 1
ATOM 1556 N N . TYR A 1 210 ? -9.592 -0.245 7.806 1.00 98.69 210 TYR A N 1
ATOM 1557 C CA . TYR A 1 210 ? -10.696 0.706 7.857 1.00 98.69 210 TYR A CA 1
ATOM 1558 C C . TYR A 1 210 ? -10.747 1.462 9.184 1.00 98.69 210 TYR A C 1
ATOM 1560 O O . TYR A 1 210 ? -11.123 2.626 9.186 1.00 98.69 210 TYR A O 1
ATOM 1568 N N . GLY A 1 211 ? -10.296 0.865 10.289 1.00 98.56 211 GLY A N 1
ATOM 1569 C CA . GLY A 1 211 ? -10.157 1.545 11.574 1.00 98.56 211 GLY A CA 1
ATOM 1570 C C . GLY A 1 211 ? -9.104 2.644 11.555 1.00 98.56 211 GLY A C 1
ATOM 1571 O O . GLY A 1 211 ? -9.359 3.724 12.081 1.00 98.56 211 GLY A O 1
ATOM 1572 N N . MET A 1 212 ? -7.964 2.422 10.893 1.00 98.81 212 MET A N 1
ATOM 1573 C CA . MET A 1 212 ? -6.949 3.465 10.694 1.00 98.81 212 MET A CA 1
ATOM 1574 C C . MET A 1 212 ? -7.479 4.622 9.837 1.00 98.81 212 MET A C 1
ATOM 1576 O O . MET A 1 212 ? -7.200 5.782 10.142 1.00 98.81 212 MET A O 1
ATOM 1580 N N . VAL A 1 213 ? -8.271 4.324 8.800 1.00 98.75 213 VAL A N 1
ATOM 1581 C CA . VAL A 1 213 ? -8.930 5.344 7.963 1.00 98.75 213 VAL A CA 1
ATOM 1582 C C . VAL A 1 213 ? -9.994 6.104 8.766 1.00 98.75 213 VAL A C 1
ATOM 1584 O O . VAL A 1 213 ? -9.970 7.330 8.797 1.00 98.75 213 VAL A O 1
ATOM 1587 N N . THR A 1 214 ? -10.880 5.408 9.486 1.00 98.62 214 THR A N 1
ATOM 1588 C CA . THR A 1 214 ? -11.902 6.040 10.339 1.00 98.62 214 THR A CA 1
ATOM 1589 C C . THR A 1 214 ? -11.279 6.882 11.454 1.00 98.62 214 THR A C 1
ATOM 1591 O O . THR A 1 214 ? -11.809 7.938 11.790 1.00 98.62 214 THR A O 1
ATOM 1594 N N . ALA A 1 215 ? -10.150 6.458 12.027 1.00 98.75 215 ALA A N 1
ATOM 1595 C CA . ALA A 1 215 ? -9.428 7.250 13.017 1.00 98.75 215 ALA A CA 1
ATOM 1596 C C . ALA A 1 215 ? -8.948 8.586 12.433 1.00 98.75 215 ALA A C 1
ATOM 1598 O O . ALA A 1 215 ? -9.152 9.620 13.064 1.00 98.75 215 ALA A O 1
ATOM 1599 N N . GLU A 1 216 ? -8.400 8.585 11.215 1.00 98.69 216 GLU A N 1
ATOM 1600 C CA . GLU A 1 216 ? -8.008 9.816 10.519 1.00 98.69 216 GLU A CA 1
ATOM 1601 C C . GLU A 1 216 ? -9.225 10.711 10.236 1.00 98.69 216 GLU A C 1
ATOM 1603 O O . GLU A 1 216 ? -9.202 11.899 10.552 1.00 98.69 216 GLU A O 1
ATOM 1608 N N . GLU A 1 217 ? -10.326 10.139 9.732 1.00 98.19 217 GLU A N 1
ATOM 1609 C CA . GLU A 1 217 ? -11.586 10.864 9.488 1.00 98.19 217 GLU A CA 1
ATOM 1610 C C . GLU A 1 217 ? -12.137 11.539 10.758 1.00 98.19 217 GLU A C 1
ATOM 1612 O O . GLU A 1 217 ? -12.774 12.592 10.684 1.00 98.19 217 GLU A O 1
ATOM 1617 N N . MET A 1 218 ? -11.900 10.935 11.926 1.00 97.81 218 MET A N 1
ATOM 1618 C CA . MET A 1 218 ? -12.327 11.437 13.233 1.00 97.81 218 MET A CA 1
ATOM 1619 C C . MET A 1 218 ? -11.280 12.323 13.931 1.00 97.81 218 MET A C 1
ATOM 1621 O O . MET A 1 218 ? -11.538 12.806 15.035 1.00 97.81 218 MET A O 1
ATOM 1625 N N . GLY A 1 219 ? -10.110 12.546 13.326 1.00 98.06 219 GLY A N 1
ATOM 1626 C CA . GLY A 1 219 ? -9.018 13.320 13.926 1.00 98.06 219 GLY A CA 1
ATOM 1627 C C . GLY A 1 219 ? -8.341 12.634 15.123 1.00 98.06 219 GLY A C 1
ATOM 1628 O O . GLY A 1 219 ? -7.772 13.301 15.992 1.00 98.06 219 GLY A O 1
ATOM 1629 N N . VAL A 1 220 ? -8.426 11.305 15.202 1.00 98.69 220 VAL A N 1
ATOM 1630 C CA . VAL A 1 220 ? -7.755 10.500 16.225 1.00 98.69 220 VAL A CA 1
ATOM 1631 C C . VAL A 1 220 ? -6.374 10.104 15.719 1.00 98.69 220 VAL A C 1
ATOM 1633 O O . VAL A 1 220 ? -6.239 9.590 14.611 1.00 98.69 220 VAL A O 1
ATOM 1636 N N . THR A 1 221 ? -5.354 10.326 16.537 1.00 98.69 221 THR A N 1
ATOM 1637 C CA . THR A 1 221 ? -3.944 10.089 16.204 1.00 98.69 221 THR A CA 1
ATOM 1638 C C . THR A 1 221 ? -3.295 9.162 17.220 1.00 98.69 221 THR A C 1
ATOM 1640 O O . THR A 1 221 ? -3.851 8.933 18.303 1.00 98.69 221 THR A O 1
ATOM 1643 N N . ALA A 1 222 ? -2.085 8.681 16.928 1.00 98.19 222 ALA A N 1
ATOM 1644 C CA . ALA A 1 222 ? -1.278 7.946 17.904 1.00 98.19 222 ALA A CA 1
ATOM 1645 C C . ALA A 1 222 ? -1.119 8.725 19.225 1.00 98.19 222 ALA A C 1
ATOM 1647 O O . ALA A 1 222 ? -1.182 8.153 20.314 1.00 98.19 222 ALA A O 1
ATOM 1648 N N . ALA A 1 223 ? -0.951 10.048 19.135 1.00 98.06 223 ALA A N 1
ATOM 1649 C CA . ALA A 1 223 ? -0.692 10.911 20.284 1.00 98.06 223 ALA A CA 1
ATOM 1650 C C . ALA A 1 223 ? -1.928 11.186 21.157 1.00 98.06 223 ALA A C 1
ATOM 1652 O O . ALA A 1 223 ? -1.769 11.484 22.340 1.00 98.06 223 ALA A O 1
ATOM 1653 N N . ASN A 1 224 ? -3.143 11.121 20.597 1.00 98.19 224 ASN A N 1
ATOM 1654 C CA . ASN A 1 224 ? -4.366 11.520 21.303 1.00 98.19 224 ASN A CA 1
ATOM 1655 C C . ASN A 1 224 ? -5.356 10.373 21.571 1.00 98.19 224 ASN A C 1
ATOM 1657 O O . ASN A 1 224 ? -6.331 10.596 22.284 1.00 98.19 224 ASN A O 1
ATOM 1661 N N . ALA A 1 225 ? -5.124 9.162 21.050 1.00 98.06 225 ALA A N 1
ATOM 1662 C CA . ALA A 1 225 ? -6.102 8.068 21.071 1.00 98.06 225 ALA A CA 1
ATOM 1663 C C . ALA A 1 225 ? -6.694 7.772 22.462 1.00 98.06 225 ALA A C 1
ATOM 1665 O O . ALA A 1 225 ? -7.911 7.639 22.597 1.00 98.06 225 ALA A O 1
ATOM 1666 N N . ALA A 1 226 ? -5.859 7.715 23.504 1.00 96.94 226 ALA A N 1
ATOM 1667 C CA . ALA A 1 226 ? -6.311 7.420 24.865 1.00 96.94 226 ALA A CA 1
ATOM 1668 C C . ALA A 1 226 ? -7.201 8.535 25.450 1.00 96.94 226 ALA A C 1
ATOM 1670 O O . ALA A 1 226 ? -8.255 8.261 26.032 1.00 96.94 226 ALA A O 1
ATOM 1671 N N . ASP A 1 227 ? -6.808 9.797 25.258 1.00 98.00 227 ASP A N 1
ATOM 1672 C CA . ASP A 1 227 ? -7.576 10.956 25.723 1.00 98.00 227 ASP A CA 1
ATOM 1673 C C . ASP A 1 227 ? -8.891 11.090 24.940 1.00 98.00 227 ASP A C 1
ATOM 1675 O O . ASP A 1 227 ? -9.952 11.320 25.531 1.00 98.00 227 ASP A O 1
ATOM 1679 N N . SER A 1 228 ? -8.840 10.863 23.624 1.00 98.12 228 SER A N 1
ATOM 1680 C CA . SER A 1 228 ? -10.000 10.821 22.731 1.00 98.12 228 SER A CA 1
ATOM 1681 C C . SER A 1 228 ? -10.998 9.742 23.156 1.00 98.12 228 SER A C 1
ATOM 1683 O O . SER A 1 228 ? -12.192 10.022 23.242 1.00 98.12 228 SER A O 1
ATOM 1685 N N . ALA A 1 229 ? -10.534 8.540 23.518 1.00 97.88 229 ALA A N 1
ATOM 1686 C CA . ALA A 1 229 ? -11.396 7.468 24.017 1.00 97.88 229 ALA A CA 1
ATOM 1687 C C . ALA A 1 229 ? -12.123 7.872 25.310 1.00 97.88 229 ALA A C 1
ATOM 1689 O O . ALA A 1 229 ? -13.345 7.732 25.417 1.00 97.88 229 ALA A O 1
ATOM 1690 N N . ALA A 1 230 ? -11.391 8.426 26.282 1.00 97.88 230 ALA A N 1
ATOM 1691 C CA . ALA A 1 230 ? -11.967 8.862 27.550 1.00 97.88 230 ALA A CA 1
ATOM 1692 C C . ALA A 1 230 ? -13.004 9.983 27.360 1.00 97.88 230 ALA A C 1
ATOM 1694 O O . ALA A 1 230 ? -14.091 9.927 27.943 1.00 97.88 230 ALA A O 1
ATOM 1695 N N . ALA A 1 231 ? -12.691 10.978 26.525 1.00 97.94 231 ALA A N 1
ATOM 1696 C CA . ALA A 1 231 ? -13.586 12.092 26.231 1.00 97.94 231 ALA A CA 1
ATOM 1697 C C . ALA A 1 231 ? -14.834 11.642 25.455 1.00 97.94 231 ALA A C 1
ATOM 1699 O O . ALA A 1 231 ? -15.952 12.012 25.819 1.00 97.94 231 ALA A O 1
ATOM 1700 N N . ALA A 1 232 ? -14.661 10.804 24.431 1.00 97.81 232 ALA A N 1
ATOM 1701 C CA . ALA A 1 232 ? -15.753 10.298 23.608 1.00 97.81 232 ALA A CA 1
ATOM 1702 C C . ALA A 1 232 ? -16.743 9.458 24.425 1.00 97.81 232 ALA A C 1
ATOM 1704 O O . ALA A 1 232 ? -17.959 9.616 24.287 1.00 97.81 232 ALA A O 1
ATOM 1705 N N . CYS A 1 233 ? -16.232 8.600 25.312 1.00 97.75 233 CYS A N 1
ATOM 1706 C CA . CYS A 1 233 ? -17.053 7.715 26.133 1.00 97.75 233 CYS A CA 1
ATOM 1707 C C . CYS A 1 233 ? -17.703 8.396 27.348 1.00 97.75 233 CYS A C 1
ATOM 1709 O O . CYS A 1 233 ? -18.624 7.829 27.943 1.00 97.75 233 CYS A O 1
ATOM 1711 N N . ALA A 1 234 ? -17.264 9.601 27.725 1.00 98.00 234 ALA A N 1
ATOM 1712 C CA . ALA A 1 234 ? -17.856 10.345 28.830 1.00 98.00 234 ALA A CA 1
ATOM 1713 C C . ALA A 1 234 ? -19.337 10.662 28.569 1.00 98.00 234 ALA A C 1
ATOM 1715 O O . ALA A 1 234 ? -19.753 10.889 27.432 1.00 98.00 234 ALA A O 1
ATOM 1716 N N . LEU A 1 235 ? -20.144 10.720 29.630 1.00 97.56 235 LEU A N 1
ATOM 1717 C CA . LEU A 1 235 ? -21.541 11.132 29.517 1.00 97.56 235 LEU A CA 1
ATOM 1718 C C . LEU A 1 235 ? -21.641 12.658 29.424 1.00 97.56 235 LEU A C 1
ATOM 1720 O O . LEU A 1 235 ? -21.031 13.377 30.214 1.00 97.56 235 LEU A O 1
ATOM 1724 N N . ASN A 1 236 ? -22.455 13.146 28.494 1.00 95.00 236 ASN A N 1
ATOM 1725 C CA . ASN A 1 236 ? -22.858 14.543 28.434 1.00 95.00 236 ASN A CA 1
ATOM 1726 C C . ASN A 1 236 ? -23.850 14.885 29.565 1.00 95.00 236 ASN A C 1
ATOM 1728 O O . ASN A 1 236 ? -24.311 14.011 30.303 1.00 95.00 236 ASN A O 1
ATOM 1732 N N . GLU A 1 237 ? -24.229 16.160 29.689 1.00 94.25 237 GLU A N 1
ATOM 1733 C CA . GLU A 1 237 ? -25.176 16.625 30.720 1.00 94.25 237 GLU A CA 1
ATOM 1734 C C . GLU A 1 237 ? -26.535 15.896 30.684 1.00 94.25 237 GLU A C 1
ATOM 1736 O O . GLU A 1 237 ? -27.216 15.794 31.703 1.00 94.25 237 GLU A O 1
ATOM 1741 N N . GLY A 1 238 ? -26.920 15.362 29.519 1.00 94.56 238 GLY A N 1
ATOM 1742 C CA . GLY A 1 238 ? -28.137 14.575 29.315 1.00 94.56 238 GLY A CA 1
ATOM 1743 C C . GLY A 1 238 ? -28.002 13.085 29.650 1.00 94.56 238 GLY A C 1
ATOM 1744 O O . GLY A 1 238 ? -28.970 12.346 29.480 1.00 94.56 238 GLY A O 1
ATOM 1745 N N . GLY A 1 239 ? -26.833 12.630 30.111 1.00 95.31 239 GLY A N 1
ATOM 1746 C CA . GLY A 1 239 ? -26.573 11.235 30.473 1.00 95.31 239 GLY A CA 1
ATOM 1747 C C . GLY A 1 239 ? -26.324 10.295 29.288 1.00 95.31 239 GLY A C 1
ATOM 1748 O O . GLY A 1 239 ? -26.312 9.083 29.486 1.00 95.31 239 GLY A O 1
ATOM 1749 N N . ALA A 1 240 ? -26.134 10.821 28.074 1.00 95.94 240 ALA A N 1
ATOM 1750 C CA . ALA A 1 240 ? -25.767 10.039 26.891 1.00 95.94 240 ALA A CA 1
ATOM 1751 C C . ALA A 1 240 ? -24.260 10.145 26.607 1.00 95.94 240 ALA A C 1
ATOM 1753 O O . ALA A 1 240 ? -23.646 11.153 26.942 1.00 95.94 240 ALA A O 1
ATOM 1754 N N . THR A 1 241 ? -23.669 9.132 25.967 1.00 97.12 241 THR A N 1
ATOM 1755 C CA . THR A 1 241 ? -22.268 9.160 25.510 1.00 97.12 241 THR A CA 1
ATOM 1756 C C . THR A 1 241 ? -22.001 10.377 24.620 1.00 97.12 241 THR A C 1
ATOM 1758 O O . THR A 1 241 ? -22.801 10.673 23.730 1.00 97.12 241 THR A O 1
ATOM 1761 N N . SER A 1 242 ? -20.898 11.087 24.875 1.00 97.44 242 SER A N 1
ATOM 1762 C CA . SER A 1 242 ? -20.575 12.375 24.245 1.00 97.44 242 SER A CA 1
ATOM 1763 C C . SER A 1 242 ? -20.278 12.235 22.755 1.00 97.44 242 SER A C 1
ATOM 1765 O O . SER A 1 242 ? -20.837 12.985 21.959 1.00 97.44 242 SER A O 1
ATOM 1767 N N . ASP A 1 243 ? -19.475 11.238 22.384 1.00 97.50 243 ASP A N 1
ATOM 1768 C CA . ASP A 1 243 ? -19.277 10.817 20.999 1.00 97.50 243 ASP A CA 1
ATOM 1769 C C . ASP A 1 243 ? -19.399 9.285 20.907 1.00 97.50 243 ASP A C 1
ATOM 1771 O O . ASP A 1 243 ? -18.432 8.549 21.125 1.00 97.50 243 ASP A O 1
ATOM 1775 N N . PRO A 1 244 ? -20.598 8.758 20.605 1.00 96.56 244 PRO A N 1
ATOM 1776 C CA . PRO A 1 244 ? -20.819 7.318 20.545 1.00 96.56 244 PRO A CA 1
ATOM 1777 C C . PRO A 1 244 ? -20.155 6.647 19.334 1.00 96.56 244 PRO A C 1
ATOM 1779 O O . PRO A 1 244 ? -20.111 5.417 19.287 1.00 96.56 244 PRO A O 1
ATOM 1782 N N . GLY A 1 245 ? -19.721 7.403 18.318 1.00 97.19 245 GLY A N 1
ATOM 1783 C CA . GLY A 1 245 ? -18.997 6.867 17.164 1.00 97.19 245 GLY A CA 1
ATOM 1784 C C . GLY A 1 245 ? -17.542 6.603 17.524 1.00 97.19 245 GLY A C 1
ATOM 1785 O O . GLY A 1 245 ? -17.082 5.467 17.427 1.00 97.19 245 GLY A O 1
ATOM 1786 N N . MET A 1 246 ? -16.866 7.634 18.029 1.00 98.12 246 MET A N 1
ATOM 1787 C CA . MET A 1 246 ? -15.470 7.551 18.453 1.00 98.12 246 MET A CA 1
ATOM 1788 C C . MET A 1 246 ? -15.291 6.639 19.673 1.00 98.12 246 MET A C 1
ATOM 1790 O O . MET A 1 246 ? -14.359 5.839 19.708 1.00 98.12 246 MET A O 1
ATOM 1794 N N . CYS A 1 247 ? -16.218 6.679 20.639 1.00 98.00 247 CYS A N 1
ATOM 1795 C CA . CYS A 1 247 ? -16.177 5.768 21.784 1.00 98.00 247 CYS A CA 1
ATOM 1796 C C . CYS A 1 247 ? -16.209 4.302 21.329 1.00 98.00 247 CYS A C 1
ATOM 1798 O O . CYS A 1 247 ? -15.415 3.490 21.798 1.00 98.00 247 CYS A O 1
ATOM 1800 N N . ARG A 1 248 ? -17.074 3.973 20.361 1.00 97.69 248 ARG A N 1
ATOM 1801 C CA . ARG A 1 248 ? -17.181 2.620 19.806 1.00 97.69 248 ARG A CA 1
ATOM 1802 C C . ARG A 1 248 ? -15.909 2.192 19.086 1.00 97.69 248 ARG A C 1
ATOM 1804 O O . ARG A 1 248 ? -15.421 1.104 19.354 1.00 97.69 248 ARG A O 1
ATOM 1811 N N . LEU A 1 249 ? -15.361 3.051 18.223 1.00 98.19 249 LEU A N 1
ATOM 1812 C CA . LEU A 1 249 ? -14.099 2.782 17.526 1.00 98.19 249 LEU A CA 1
ATOM 1813 C C . LEU A 1 249 ? -12.973 2.429 18.509 1.00 98.19 249 LEU A C 1
ATOM 1815 O O . LEU A 1 249 ? -12.204 1.509 18.257 1.00 98.19 249 LEU A O 1
ATOM 1819 N N . LEU A 1 250 ? -12.872 3.166 19.618 1.00 98.44 250 LEU A N 1
ATOM 1820 C CA . LEU A 1 250 ? -11.725 3.082 20.523 1.00 98.44 250 LEU A CA 1
ATOM 1821 C C . LEU A 1 250 ? -11.920 2.120 21.703 1.00 98.44 250 LEU A C 1
ATOM 1823 O O . LEU A 1 250 ? -10.946 1.834 22.398 1.00 98.44 250 LEU A O 1
ATOM 1827 N N . THR A 1 251 ? -13.142 1.647 21.973 1.00 97.88 251 THR A N 1
ATOM 1828 C CA . THR A 1 251 ? -13.439 0.856 23.188 1.00 97.88 251 THR A CA 1
ATOM 1829 C C . THR A 1 251 ? -14.340 -0.362 22.978 1.00 97.88 251 THR A C 1
ATOM 1831 O O . THR A 1 251 ? -14.611 -1.087 23.941 1.00 97.88 251 THR A O 1
ATOM 1834 N N . GLU A 1 252 ? -14.779 -0.635 21.746 1.00 97.75 252 GLU A N 1
ATOM 1835 C CA . GLU A 1 252 ? -15.523 -1.847 21.409 1.00 97.75 252 GLU A CA 1
ATOM 1836 C C . GLU A 1 252 ? -14.760 -2.719 20.398 1.00 97.75 252 GLU A C 1
ATOM 1838 O O . GLU A 1 252 ? -14.204 -2.246 19.408 1.00 97.75 252 GLU A O 1
ATOM 1843 N N . ASN A 1 253 ? -14.804 -4.039 20.600 1.00 95.75 253 ASN A N 1
ATOM 1844 C CA . ASN A 1 253 ? -14.222 -4.995 19.654 1.00 95.75 253 ASN A CA 1
ATOM 1845 C C . ASN A 1 253 ? -15.134 -5.316 18.461 1.00 95.75 253 ASN A C 1
ATOM 1847 O O . ASN A 1 253 ? -14.716 -6.044 17.569 1.00 95.75 253 ASN A O 1
ATOM 1851 N N . LEU A 1 254 ? -16.377 -4.814 18.457 1.00 95.50 254 LEU A N 1
ATOM 1852 C CA . LEU A 1 254 ? -17.356 -4.976 17.372 1.00 95.50 254 LEU A CA 1
ATOM 1853 C C . LEU A 1 254 ? -17.623 -6.437 16.958 1.00 95.50 254 LEU A C 1
ATOM 1855 O O . LEU A 1 254 ? -18.114 -6.698 15.864 1.00 95.50 254 LEU A O 1
ATOM 1859 N N . GLY A 1 255 ? -17.323 -7.397 17.838 1.00 95.75 255 GLY A N 1
ATOM 1860 C CA . GLY A 1 255 ? -17.424 -8.824 17.529 1.00 95.75 255 GLY A CA 1
ATOM 1861 C C . GLY A 1 255 ? -16.322 -9.366 16.613 1.00 95.75 255 GLY A C 1
ATOM 1862 O O . GLY A 1 255 ? -16.457 -10.492 16.148 1.00 95.75 255 GLY A O 1
ATOM 1863 N N . LEU A 1 256 ? -15.249 -8.607 16.367 1.00 97.38 256 LEU A N 1
ATOM 1864 C CA . LEU A 1 256 ? -14.101 -9.054 15.580 1.00 97.38 256 LEU A CA 1
ATOM 1865 C C . LEU A 1 256 ? -13.316 -10.161 16.294 1.00 97.38 256 LEU A C 1
ATOM 1867 O O . LEU A 1 256 ? -13.135 -10.149 17.519 1.00 97.38 256 LEU A O 1
ATOM 1871 N N . GLY A 1 257 ? -12.801 -11.096 15.497 1.00 95.81 257 GLY A N 1
ATOM 1872 C CA . GLY A 1 257 ? -12.187 -12.331 15.971 1.00 95.81 257 GLY A CA 1
ATOM 1873 C C . GLY A 1 257 ? -13.215 -13.446 16.164 1.00 95.81 257 GLY A C 1
ATOM 1874 O O . GLY A 1 257 ? -14.347 -13.374 15.699 1.00 95.81 257 GLY A O 1
ATOM 1875 N N . THR A 1 258 ? -12.817 -14.508 16.859 1.00 96.25 258 THR A N 1
ATOM 1876 C CA . THR A 1 258 ? -13.696 -15.668 17.092 1.00 96.25 258 THR A CA 1
ATOM 1877 C C . THR A 1 258 ? -14.304 -15.615 18.490 1.00 96.25 258 THR A C 1
ATOM 1879 O O . THR A 1 258 ? -13.771 -14.968 19.387 1.00 96.25 258 THR A O 1
ATOM 1882 N N . ALA A 1 259 ? -15.361 -16.389 18.749 1.00 94.25 259 ALA A N 1
ATOM 1883 C CA . ALA A 1 259 ? -15.921 -16.505 20.102 1.00 94.25 259 ALA A CA 1
ATOM 1884 C C . ALA A 1 259 ? -14.891 -16.979 21.153 1.00 94.25 259 ALA A C 1
ATOM 1886 O O . ALA A 1 259 ? -15.013 -16.656 22.334 1.00 94.25 259 ALA A O 1
ATOM 1887 N N . THR A 1 260 ? -13.888 -17.757 20.735 1.00 96.00 260 THR A N 1
ATOM 1888 C CA . THR A 1 260 ? -12.811 -18.267 21.599 1.00 96.00 260 THR A CA 1
ATOM 1889 C C . THR A 1 260 ? -11.573 -17.377 21.637 1.00 96.00 260 THR A C 1
ATOM 1891 O O . THR A 1 260 ? -10.771 -17.512 22.555 1.00 96.00 260 THR A O 1
ATOM 1894 N N . ASN A 1 261 ? -11.409 -16.497 20.651 1.00 95.19 261 ASN A N 1
ATOM 1895 C CA . ASN A 1 261 ? -10.297 -15.560 20.535 1.00 95.19 261 ASN A CA 1
ATOM 1896 C C . ASN A 1 261 ? -10.811 -14.220 19.976 1.00 95.19 261 ASN A C 1
ATOM 1898 O O . ASN A 1 261 ? -10.566 -13.920 18.803 1.00 95.19 261 ASN A O 1
ATOM 1902 N N . PRO A 1 262 ? -11.611 -13.471 20.757 1.00 97.38 262 PRO A N 1
ATOM 1903 C CA . PRO A 1 262 ? -12.097 -12.164 20.339 1.00 97.38 262 PRO A CA 1
ATOM 1904 C C . PRO A 1 262 ? -10.970 -11.137 20.439 1.00 97.38 262 PRO A C 1
ATOM 1906 O O . PRO A 1 262 ? -10.096 -11.259 21.302 1.00 97.38 262 PRO A O 1
ATOM 1909 N N . LEU A 1 263 ? -11.025 -10.086 19.621 1.00 98.38 263 LEU A N 1
ATOM 1910 C CA . LEU A 1 263 ? -10.140 -8.943 19.832 1.00 98.38 263 LEU A CA 1
ATOM 1911 C C . LEU A 1 263 ? -10.429 -8.280 21.189 1.00 98.38 263 LEU A C 1
ATOM 1913 O O . LEU A 1 263 ? -11.557 -8.320 21.705 1.00 98.38 263 LEU A O 1
ATOM 1917 N N . ALA A 1 264 ? -9.400 -7.651 21.759 1.00 98.06 264 ALA A N 1
ATOM 1918 C CA . ALA A 1 264 ? -9.544 -6.817 22.948 1.00 98.06 264 ALA A CA 1
ATOM 1919 C C . ALA A 1 264 ? -10.533 -5.670 22.682 1.00 98.06 264 ALA A C 1
ATOM 1921 O O . ALA A 1 264 ? -10.644 -5.198 21.555 1.00 98.06 264 ALA A O 1
ATOM 1922 N N . GLY A 1 265 ? -11.259 -5.207 23.705 1.00 97.31 265 GLY A N 1
ATOM 1923 C CA . GLY A 1 265 ? -12.226 -4.110 23.540 1.00 97.31 265 GLY A CA 1
ATOM 1924 C C . GLY A 1 265 ? -11.585 -2.822 23.016 1.00 97.31 265 GLY A C 1
ATOM 1925 O O . GLY A 1 265 ? -12.192 -2.091 22.251 1.00 97.31 265 GLY A O 1
ATOM 1926 N N . ASP A 1 266 ? -10.330 -2.586 23.368 1.00 97.38 266 ASP A N 1
ATOM 1927 C CA . ASP A 1 266 ? -9.523 -1.421 23.018 1.00 97.38 266 ASP A CA 1
ATOM 1928 C C . ASP A 1 266 ? -8.478 -1.712 21.926 1.00 97.38 266 ASP A C 1
ATOM 1930 O O . ASP A 1 266 ? -7.507 -0.967 21.790 1.00 97.38 266 ASP A O 1
ATOM 1934 N N . TRP A 1 267 ? -8.666 -2.766 21.121 1.00 98.44 267 TRP A N 1
ATOM 1935 C CA . TRP A 1 267 ? -7.726 -3.176 20.064 1.00 98.44 267 TRP A CA 1
ATOM 1936 C C . TRP A 1 267 ? -7.290 -2.013 19.155 1.00 98.44 267 TRP A C 1
ATOM 1938 O O . TRP A 1 267 ? -6.119 -1.921 18.787 1.00 98.44 267 TRP A O 1
ATOM 1948 N N . MET A 1 268 ? -8.198 -1.082 18.838 1.00 98.62 268 MET A N 1
ATOM 1949 C CA . MET A 1 268 ? -7.889 0.063 17.982 1.00 98.62 268 MET A CA 1
ATOM 1950 C C . MET A 1 268 ? -6.911 1.041 18.647 1.00 98.62 268 MET A C 1
ATOM 1952 O O . MET A 1 268 ? -6.087 1.640 17.964 1.00 98.62 268 MET A O 1
ATOM 1956 N N . GLN A 1 269 ? -6.931 1.179 19.977 1.00 98.62 269 GLN A N 1
ATOM 1957 C CA . GLN A 1 269 ? -5.929 1.988 20.680 1.00 98.62 269 GLN A CA 1
ATOM 1958 C C . GLN A 1 269 ? -4.531 1.367 20.549 1.00 98.62 269 GLN A C 1
ATOM 1960 O O . GLN A 1 269 ? -3.561 2.099 20.363 1.00 98.62 269 GLN A O 1
ATOM 1965 N N . ALA A 1 270 ? -4.419 0.031 20.570 1.00 98.56 270 ALA A N 1
ATOM 1966 C CA . ALA A 1 270 ? -3.151 -0.664 20.326 1.00 98.56 270 ALA A CA 1
ATOM 1967 C C . ALA A 1 270 ? -2.665 -0.495 18.875 1.00 98.56 270 ALA A C 1
ATOM 1969 O O . ALA A 1 270 ? -1.470 -0.286 18.644 1.00 98.56 270 ALA A O 1
ATOM 1970 N N . VAL A 1 271 ? -3.588 -0.525 17.906 1.00 98.81 271 VAL A N 1
ATOM 1971 C CA . VAL A 1 271 ? -3.296 -0.226 16.494 1.00 98.81 271 VAL A CA 1
ATOM 1972 C C . VAL A 1 271 ? -2.747 1.190 16.338 1.00 98.81 271 VAL A C 1
ATOM 1974 O O . VAL A 1 271 ? -1.652 1.357 15.801 1.00 98.81 271 VAL A O 1
ATOM 1977 N N . LEU A 1 272 ? -3.457 2.198 16.854 1.00 98.81 272 LEU A N 1
ATOM 1978 C CA . LEU A 1 272 ? -3.053 3.603 16.742 1.00 98.81 272 LEU A CA 1
ATOM 1979 C C . LEU A 1 272 ? -1.731 3.878 17.459 1.00 98.81 272 LEU A C 1
ATOM 1981 O O . LEU A 1 272 ? -0.890 4.594 16.930 1.00 98.81 272 LEU A O 1
ATOM 1985 N N . ALA A 1 273 ? -1.497 3.267 18.621 1.00 98.31 273 ALA A N 1
ATOM 1986 C CA . ALA A 1 273 ? -0.219 3.392 19.319 1.00 98.31 273 ALA A CA 1
ATOM 1987 C C . ALA A 1 273 ? 0.963 2.798 18.527 1.00 98.31 273 ALA A C 1
ATOM 1989 O O . ALA A 1 273 ? 2.102 3.213 18.728 1.00 98.31 273 ALA A O 1
ATOM 1990 N N . THR A 1 274 ? 0.703 1.822 17.652 1.00 97.88 274 THR A N 1
ATOM 1991 C CA . THR A 1 274 ? 1.733 1.112 16.878 1.00 97.88 274 THR A CA 1
ATOM 1992 C C . THR A 1 274 ? 2.013 1.760 15.526 1.00 97.88 274 THR A C 1
ATOM 1994 O O . THR A 1 274 ? 3.171 1.845 15.119 1.00 97.88 274 THR A O 1
ATOM 1997 N N . ALA A 1 275 ? 0.960 2.146 14.806 1.00 97.44 275 ALA A N 1
ATOM 1998 C CA . ALA A 1 275 ? 1.035 2.554 13.404 1.00 97.44 275 ALA A CA 1
ATOM 1999 C C . ALA A 1 275 ? 0.427 3.937 13.128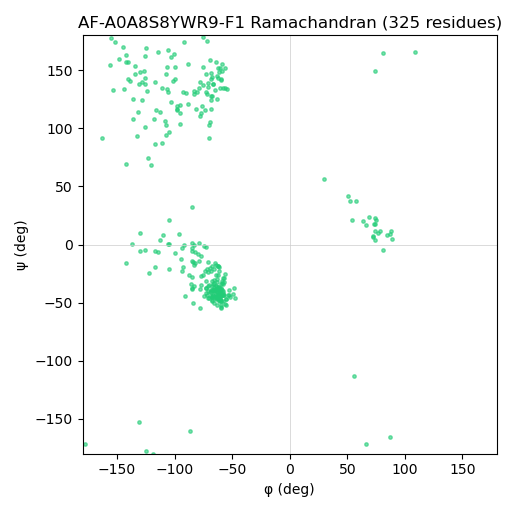 1.00 97.44 275 ALA A C 1
ATOM 2001 O O . ALA A 1 275 ? 0.492 4.396 11.992 1.00 97.44 275 ALA A O 1
ATOM 2002 N N . GLY A 1 276 ? -0.174 4.580 14.133 1.00 98.50 276 GLY A N 1
ATOM 2003 C CA . GLY A 1 276 ? -0.977 5.782 13.939 1.00 98.50 276 GLY A CA 1
ATOM 2004 C C . GLY A 1 276 ? -2.251 5.526 13.138 1.00 98.50 276 GLY A C 1
ATOM 2005 O O . GLY A 1 276 ? -2.648 4.384 12.878 1.00 98.50 276 GLY A O 1
ATOM 2006 N N . ASN A 1 277 ? -2.924 6.612 12.777 1.00 98.81 277 ASN A N 1
ATOM 2007 C CA . ASN A 1 277 ? -4.003 6.584 11.801 1.00 98.81 277 ASN A CA 1
ATOM 2008 C C . ASN A 1 277 ? -3.455 6.436 10.367 1.00 98.81 277 ASN A C 1
ATOM 2010 O O . ASN A 1 277 ? -2.246 6.357 10.143 1.00 98.81 277 ASN A O 1
ATOM 2014 N N . TYR A 1 278 ? -4.343 6.370 9.372 1.00 98.62 278 TYR A N 1
ATOM 2015 C CA . TYR A 1 278 ? -3.920 6.182 7.982 1.00 98.62 278 TYR A CA 1
ATOM 2016 C C . TYR A 1 278 ? -3.012 7.316 7.467 1.00 98.62 278 TYR A C 1
ATOM 2018 O O . TYR A 1 278 ? -2.009 7.040 6.807 1.00 98.62 278 TYR A O 1
ATOM 2026 N N . GLY A 1 279 ? -3.321 8.570 7.795 1.00 98.50 279 GLY A N 1
ATOM 2027 C CA . GLY A 1 279 ? -2.511 9.726 7.418 1.00 98.50 279 GLY A CA 1
ATOM 2028 C C . GLY A 1 279 ? -1.106 9.697 8.028 1.00 98.50 279 GLY A C 1
ATOM 2029 O O . GLY A 1 279 ? -0.138 9.910 7.304 1.00 98.50 279 GLY A O 1
ATOM 2030 N N . GLU A 1 280 ? -0.982 9.370 9.319 1.00 98.69 280 GLU A N 1
ATOM 2031 C CA . GLU A 1 280 ? 0.312 9.178 10.002 1.00 98.69 280 GLU A CA 1
ATOM 2032 C C . GLU A 1 280 ? 1.125 8.055 9.331 1.00 98.69 280 GLU A C 1
ATOM 2034 O O . GLU A 1 280 ? 2.273 8.258 8.940 1.00 98.69 280 GLU A O 1
ATOM 2039 N N . ALA A 1 281 ? 0.501 6.896 9.085 1.00 98.38 281 ALA A N 1
ATOM 2040 C CA . ALA A 1 281 ? 1.162 5.767 8.430 1.00 98.38 281 ALA A CA 1
ATOM 2041 C C . ALA A 1 281 ? 1.598 6.072 6.983 1.00 98.38 281 ALA A C 1
ATOM 2043 O O . ALA A 1 281 ? 2.593 5.518 6.505 1.00 98.38 281 ALA A O 1
ATOM 2044 N N . TYR A 1 282 ? 0.845 6.912 6.264 1.00 98.44 282 TYR A N 1
ATOM 2045 C CA . TYR A 1 282 ? 1.201 7.356 4.918 1.00 98.44 282 TYR A CA 1
ATOM 2046 C C . TYR A 1 282 ? 2.405 8.303 4.951 1.00 98.44 282 TYR A C 1
ATOM 2048 O O . TYR A 1 282 ? 3.335 8.133 4.157 1.00 98.44 282 TYR A O 1
ATOM 2056 N N . ASP A 1 283 ? 2.397 9.275 5.864 1.00 98.00 283 ASP A N 1
ATOM 2057 C CA . ASP A 1 283 ? 3.472 10.254 6.016 1.00 98.00 283 ASP A CA 1
ATOM 2058 C C . ASP A 1 283 ? 4.799 9.577 6.393 1.00 98.00 283 ASP A C 1
ATOM 2060 O O . ASP A 1 283 ? 5.810 9.785 5.723 1.00 98.00 283 ASP A O 1
ATOM 2064 N N . ASP A 1 284 ? 4.769 8.642 7.345 1.00 96.50 284 ASP A N 1
ATOM 2065 C CA . ASP A 1 284 ? 5.929 7.821 7.719 1.00 96.50 284 ASP A CA 1
ATOM 2066 C C . ASP A 1 284 ? 6.494 7.003 6.545 1.00 96.50 284 ASP A C 1
ATOM 2068 O O . ASP A 1 284 ? 7.691 6.712 6.475 1.00 96.50 284 ASP A O 1
ATOM 2072 N N . ALA A 1 285 ? 5.626 6.566 5.630 1.00 96.00 285 ALA A N 1
ATOM 2073 C CA . ALA A 1 285 ? 6.007 5.688 4.532 1.00 96.00 285 ALA A CA 1
ATOM 2074 C C . ALA A 1 285 ? 6.545 6.434 3.307 1.00 96.00 285 ALA A C 1
ATOM 2076 O O . ALA A 1 285 ? 7.387 5.889 2.584 1.00 96.00 285 ALA A O 1
ATOM 2077 N N . PHE A 1 286 ? 6.020 7.627 3.029 1.00 96.38 286 PHE A N 1
ATOM 2078 C CA . PHE A 1 286 ? 6.228 8.310 1.752 1.00 96.38 286 PHE A CA 1
ATOM 2079 C C . PHE A 1 286 ? 6.686 9.759 1.882 1.00 96.38 286 PHE A C 1
ATOM 2081 O O . PHE A 1 286 ? 6.991 10.361 0.852 1.00 96.38 286 PHE A O 1
ATOM 2088 N N . CYS A 1 287 ? 6.739 10.304 3.092 1.00 96.81 287 CYS A N 1
ATOM 2089 C CA . CYS A 1 287 ? 7.047 11.695 3.393 1.00 96.81 287 CYS A CA 1
ATOM 2090 C C . CYS A 1 287 ? 8.117 11.783 4.491 1.00 96.81 287 CYS A C 1
ATOM 2092 O O . CYS A 1 287 ? 9.001 10.925 4.549 1.00 96.81 287 CYS A O 1
ATOM 2094 N N . ASP A 1 288 ? 8.135 12.862 5.276 1.00 95.75 288 ASP A N 1
ATOM 2095 C CA . ASP A 1 288 ? 9.183 13.098 6.275 1.00 95.75 288 ASP A CA 1
ATOM 2096 C C . ASP A 1 288 ? 8.855 12.588 7.691 1.00 95.75 288 ASP A C 1
ATOM 2098 O O . ASP A 1 288 ? 9.733 12.645 8.557 1.00 95.75 288 ASP A O 1
ATOM 2102 N N . GLY A 1 289 ? 7.653 12.045 7.917 1.00 95.88 289 GLY A N 1
ATOM 2103 C CA . GLY A 1 289 ? 7.226 11.488 9.207 1.00 95.88 289 GLY A CA 1
ATOM 2104 C C . GLY A 1 289 ? 6.914 12.556 10.263 1.00 95.88 289 GLY A C 1
ATOM 2105 O O . GLY A 1 289 ? 7.051 12.303 11.461 1.00 95.88 289 GLY A O 1
ATOM 2106 N N . THR A 1 290 ? 6.597 13.787 9.846 1.00 96.00 290 THR A N 1
ATOM 2107 C CA . THR A 1 290 ? 6.303 14.916 10.744 1.00 96.00 290 THR A CA 1
ATOM 2108 C C . THR A 1 290 ? 4.852 15.396 10.706 1.00 96.00 290 THR A C 1
ATOM 2110 O O . THR A 1 290 ? 4.516 16.364 11.398 1.00 96.00 290 THR A O 1
ATOM 2113 N N . TYR A 1 291 ? 3.981 14.728 9.943 1.00 97.12 291 TYR A N 1
ATOM 2114 C CA . TYR A 1 291 ? 2.555 15.043 9.878 1.00 97.12 291 TYR A CA 1
ATOM 2115 C C . TYR A 1 291 ? 1.874 14.917 11.250 1.00 97.12 291 TYR A C 1
ATOM 2117 O O . TYR A 1 291 ? 2.160 14.026 12.045 1.00 97.12 291 TYR A O 1
ATOM 2125 N N . ASP A 1 292 ? 0.935 15.822 11.531 1.00 95.56 292 ASP A N 1
ATOM 2126 C CA . ASP A 1 292 ? 0.238 15.907 12.820 1.00 95.56 292 ASP A CA 1
ATOM 2127 C C . ASP A 1 292 ? -0.955 14.946 12.952 1.00 95.56 292 ASP A C 1
ATOM 2129 O O . ASP A 1 292 ? -1.638 14.940 13.978 1.00 95.56 292 ASP A O 1
ATOM 2133 N N . GLY A 1 293 ? -1.227 14.168 11.904 1.00 95.62 293 GLY A N 1
ATOM 2134 C CA . GLY A 1 293 ? -2.312 13.199 11.844 1.00 95.62 293 GLY A CA 1
ATOM 2135 C C . GLY A 1 293 ? -3.690 13.786 11.527 1.00 95.62 293 GLY A C 1
ATOM 2136 O O . GLY A 1 293 ? -4.624 12.998 11.385 1.00 95.62 293 GLY A O 1
ATOM 2137 N N . VAL A 1 294 ? -3.853 15.116 11.415 1.00 96.19 294 VAL A N 1
ATOM 2138 C CA . VAL A 1 294 ? -5.186 15.762 11.338 1.00 96.19 294 VAL A CA 1
ATOM 2139 C C . VAL A 1 294 ? -5.310 16.963 10.389 1.00 96.19 294 VAL A C 1
ATOM 2141 O O . VAL A 1 294 ? -6.432 17.361 10.076 1.00 96.19 294 VAL A O 1
ATOM 2144 N N . SER A 1 295 ? -4.211 17.568 9.930 1.00 95.69 295 SER A N 1
ATOM 2145 C CA . SER A 1 295 ? -4.236 18.798 9.112 1.00 95.69 295 SER A CA 1
ATOM 2146 C C . SER A 1 295 ? -4.572 18.588 7.624 1.00 95.69 295 SER A C 1
ATOM 2148 O O . SER A 1 295 ? -4.634 19.555 6.860 1.00 95.69 295 SER A O 1
ATOM 2150 N N . GLY A 1 296 ? -4.826 17.345 7.221 1.00 96.38 296 GLY A N 1
ATOM 2151 C CA . GLY A 1 296 ? -5.155 16.918 5.863 1.00 96.38 296 GLY A CA 1
ATOM 2152 C C . GLY A 1 296 ? -3.938 16.751 4.949 1.00 96.38 296 GLY A C 1
ATOM 2153 O O . GLY A 1 296 ? -2.844 17.235 5.246 1.00 96.38 296 GLY A O 1
ATOM 2154 N N . SER A 1 297 ? -4.117 16.072 3.808 1.00 97.00 297 SER A N 1
ATOM 2155 C CA . SER A 1 297 ? -2.996 15.673 2.929 1.00 97.00 297 SER A CA 1
ATOM 2156 C C . SER A 1 297 ? -2.124 16.826 2.417 1.00 97.00 297 SER A C 1
ATOM 2158 O O . SER A 1 297 ? -0.944 16.615 2.149 1.00 97.00 297 SER A O 1
ATOM 2160 N N . ASP A 1 298 ? -2.676 18.034 2.258 1.00 97.19 298 ASP A N 1
ATOM 2161 C CA . ASP A 1 298 ? -1.929 19.217 1.792 1.00 97.19 298 ASP A CA 1
ATOM 2162 C C . ASP A 1 298 ? -0.872 19.699 2.800 1.00 97.19 298 ASP A C 1
ATOM 2164 O O . ASP A 1 298 ? 0.033 20.449 2.431 1.00 97.19 298 ASP A O 1
ATOM 2168 N N . ALA A 1 299 ? -0.990 19.297 4.070 1.00 96.75 299 ALA A N 1
ATOM 2169 C CA . ALA A 1 299 ? -0.051 19.666 5.123 1.00 96.75 299 ALA A CA 1
ATOM 2170 C C . ALA A 1 299 ? 1.178 18.743 5.198 1.00 96.75 299 ALA A C 1
ATOM 2172 O O . ALA A 1 299 ? 2.153 19.111 5.852 1.00 96.75 299 ALA A O 1
ATOM 2173 N N . MET A 1 300 ? 1.152 17.575 4.541 1.00 97.62 300 MET A N 1
ATOM 2174 C CA . MET A 1 300 ? 2.291 16.651 4.505 1.00 97.62 300 MET A CA 1
ATOM 2175 C C . MET A 1 300 ? 3.469 17.271 3.739 1.00 97.62 300 MET A C 1
ATOM 2177 O O . MET A 1 300 ? 3.295 17.883 2.679 1.00 97.62 300 MET A O 1
ATOM 2181 N N . SER A 1 301 ? 4.686 17.100 4.255 1.00 97.12 301 SER A N 1
ATOM 2182 C CA . SER A 1 301 ? 5.908 17.662 3.672 1.00 97.12 301 SER A CA 1
ATOM 2183 C C . SER A 1 301 ? 6.972 16.603 3.412 1.00 97.12 301 SER A C 1
ATOM 2185 O O . SER A 1 301 ? 6.895 15.477 3.877 1.00 97.12 301 SER A O 1
ATOM 2187 N N . GLY A 1 302 ? 7.957 16.933 2.570 1.00 96.25 302 GLY A N 1
ATOM 2188 C CA . GLY A 1 302 ? 9.046 15.998 2.262 1.00 96.25 302 GLY A CA 1
ATOM 2189 C C . GLY A 1 302 ? 8.611 14.743 1.493 1.00 96.25 302 GLY A C 1
ATOM 2190 O O . GLY A 1 302 ? 9.364 13.777 1.433 1.00 96.25 302 GLY A O 1
ATOM 2191 N N . CYS A 1 303 ? 7.423 14.759 0.884 1.00 96.38 303 CYS A N 1
ATOM 2192 C CA . CYS A 1 303 ? 6.855 13.604 0.202 1.00 96.38 303 CYS A CA 1
ATOM 2193 C C . CYS A 1 303 ? 7.601 13.213 -1.075 1.00 96.38 303 CYS A C 1
ATOM 2195 O O . CYS A 1 303 ? 7.689 13.984 -2.031 1.00 96.38 303 CYS A O 1
ATOM 2197 N N . LEU A 1 304 ? 8.041 11.957 -1.119 1.00 94.69 304 LEU A N 1
ATOM 2198 C CA . LEU A 1 304 ? 8.412 11.260 -2.343 1.00 94.69 304 LEU A CA 1
ATOM 2199 C C . LEU A 1 304 ? 7.173 10.936 -3.189 1.00 94.69 304 LEU A C 1
ATOM 2201 O O . LEU A 1 304 ? 7.204 11.077 -4.410 1.00 94.69 304 LEU A O 1
ATOM 2205 N N . ILE A 1 305 ? 6.076 10.530 -2.542 1.00 95.25 305 ILE A N 1
ATOM 2206 C CA . ILE A 1 305 ? 4.774 10.317 -3.185 1.00 95.25 305 ILE A CA 1
ATOM 2207 C C . ILE A 1 305 ? 3.735 11.142 -2.430 1.00 95.25 305 ILE A C 1
ATOM 2209 O O . ILE A 1 305 ? 3.272 10.737 -1.369 1.00 95.25 305 ILE A O 1
ATOM 2213 N N . SER A 1 306 ? 3.359 12.298 -2.981 1.00 96.25 306 SER A N 1
ATOM 2214 C CA . SER A 1 306 ? 2.294 13.133 -2.409 1.00 96.25 306 SER A CA 1
ATOM 2215 C C . SER A 1 306 ? 0.994 12.342 -2.279 1.00 96.25 306 SER A C 1
ATOM 2217 O O . SER A 1 306 ? 0.591 11.671 -3.229 1.00 96.25 306 SER A O 1
ATOM 2219 N N . ARG A 1 307 ? 0.316 12.458 -1.133 1.00 97.75 307 ARG A N 1
ATOM 2220 C CA . ARG A 1 307 ? -1.054 11.954 -0.970 1.00 97.75 307 ARG A CA 1
ATOM 2221 C C . ARG A 1 307 ? -2.078 12.889 -1.607 1.00 97.75 307 ARG A C 1
ATOM 2223 O O . ARG A 1 307 ? -3.040 12.421 -2.221 1.00 97.75 307 ARG A O 1
ATOM 2230 N N . SER A 1 308 ? -1.854 14.199 -1.493 1.00 97.50 308 SER A N 1
ATOM 2231 C CA . SER A 1 308 ? -2.758 15.221 -2.019 1.00 97.50 308 SER A CA 1
ATOM 2232 C C . SER A 1 308 ? -2.971 15.063 -3.525 1.00 97.50 308 SER A C 1
ATOM 2234 O O . SER A 1 308 ? -2.024 14.828 -4.281 1.00 97.50 308 SER A O 1
ATOM 2236 N N . GLY A 1 309 ? -4.235 15.168 -3.946 1.00 96.00 309 GLY A N 1
ATOM 2237 C CA . GLY A 1 309 ? -4.655 15.026 -5.340 1.00 96.00 309 GLY A CA 1
ATOM 2238 C C . GLY A 1 309 ? -4.613 13.593 -5.882 1.00 96.00 309 GLY A C 1
ATOM 2239 O O . GLY A 1 309 ? -4.820 13.400 -7.080 1.00 96.00 309 GLY A O 1
ATOM 2240 N N . THR A 1 310 ? -4.352 12.591 -5.038 1.00 96.81 310 THR A N 1
ATOM 2241 C CA . THR A 1 310 ? -4.322 11.179 -5.442 1.00 96.81 310 THR A CA 1
ATOM 2242 C C . THR A 1 310 ? -5.556 10.417 -4.967 1.00 96.81 310 THR A C 1
ATOM 2244 O O . THR A 1 310 ? -6.302 10.857 -4.094 1.00 96.81 310 THR A O 1
ATOM 2247 N N . LEU A 1 311 ? -5.737 9.207 -5.502 1.00 97.62 311 LEU A N 1
ATOM 2248 C CA . LEU A 1 311 ? -6.766 8.267 -5.048 1.00 97.62 311 LEU A CA 1
ATOM 2249 C C . LEU A 1 311 ? -6.583 7.836 -3.579 1.00 97.62 311 LEU A C 1
ATOM 2251 O O . LEU A 1 311 ? -7.535 7.371 -2.959 1.00 97.62 311 LEU A O 1
ATOM 2255 N N . ASN A 1 312 ? -5.385 8.020 -3.021 1.00 98.19 312 ASN A N 1
ATOM 2256 C CA . ASN A 1 312 ? -5.039 7.657 -1.650 1.00 98.19 312 ASN A CA 1
ATOM 2257 C C . ASN A 1 312 ? -5.414 8.732 -0.618 1.00 98.19 312 ASN A C 1
ATOM 2259 O O . ASN A 1 312 ? -5.282 8.491 0.577 1.00 98.19 312 ASN A O 1
ATOM 2263 N N . ALA A 1 313 ? -5.889 9.909 -1.031 1.00 98.50 313 ALA A N 1
ATOM 2264 C CA . ALA A 1 313 ? -6.473 10.866 -0.094 1.00 98.50 313 ALA A CA 1
ATOM 2265 C C . ALA A 1 313 ? -7.817 10.351 0.464 1.00 98.50 313 ALA A C 1
ATOM 2267 O O . ALA A 1 313 ? -8.475 9.500 -0.152 1.00 98.50 313 ALA A O 1
ATOM 2268 N N . LEU A 1 314 ? -8.249 10.880 1.614 1.00 98.19 314 LEU A N 1
ATOM 2269 C CA . LEU A 1 314 ? -9.605 10.635 2.114 1.00 98.19 314 LEU A CA 1
ATOM 2270 C C . LEU A 1 314 ? -10.646 11.120 1.097 1.00 98.19 314 LEU A C 1
ATOM 2272 O O . LEU A 1 314 ? -10.403 12.049 0.320 1.00 98.19 314 LEU A O 1
ATOM 2276 N N . VAL A 1 315 ? -11.853 10.554 1.140 1.00 97.19 315 VAL A N 1
ATOM 2277 C CA . VAL A 1 315 ? -12.976 11.054 0.321 1.00 97.19 315 VAL A CA 1
ATOM 2278 C C . VAL A 1 315 ? -13.289 12.526 0.610 1.00 97.19 315 VAL A C 1
ATOM 2280 O O . VAL A 1 315 ? -13.631 13.271 -0.310 1.00 97.19 315 VAL A O 1
ATOM 2283 N N . SER A 1 316 ? -13.127 12.976 1.858 1.00 96.62 316 SER A N 1
ATOM 2284 C CA . SER A 1 316 ? -13.263 14.389 2.250 1.00 96.62 316 SER A CA 1
ATOM 2285 C C . SER A 1 316 ? -12.260 15.317 1.551 1.00 96.62 316 SER A C 1
ATOM 2287 O O . SER A 1 316 ? -12.508 16.518 1.455 1.00 96.62 316 SER A O 1
ATOM 2289 N N . GLU A 1 317 ? -11.172 14.761 1.020 1.00 97.50 317 GLU A N 1
ATOM 2290 C CA . GLU A 1 317 ? -10.077 15.453 0.336 1.00 97.50 317 GLU A CA 1
ATOM 2291 C C . GLU A 1 317 ? -10.049 15.162 -1.178 1.00 97.50 317 GLU A C 1
ATOM 2293 O O . GLU A 1 317 ? -9.125 15.564 -1.882 1.00 97.50 317 GLU A O 1
ATOM 2298 N N . GLY A 1 318 ? -11.073 14.480 -1.704 1.00 97.50 318 GLY A N 1
ATOM 2299 C CA . GLY A 1 318 ? -11.213 14.176 -3.132 1.00 97.50 318 GLY A CA 1
ATOM 2300 C C . GLY A 1 318 ? -10.562 12.868 -3.596 1.00 97.50 318 GLY A C 1
ATOM 2301 O O . GLY A 1 318 ? -10.582 12.593 -4.797 1.00 97.50 318 GLY A O 1
ATOM 2302 N N . GLY A 1 319 ? -10.019 12.062 -2.680 1.00 98.06 319 GLY A N 1
ATOM 2303 C CA . GLY A 1 319 ? -9.560 10.704 -2.973 1.00 98.06 319 GLY A CA 1
ATOM 2304 C C . GLY A 1 319 ? -10.675 9.661 -2.843 1.00 98.06 319 GLY A C 1
ATOM 2305 O O . GLY A 1 319 ? -11.865 9.983 -2.911 1.00 98.06 319 GLY A O 1
ATOM 2306 N N . ILE A 1 320 ? -10.294 8.390 -2.689 1.00 97.62 320 ILE A N 1
ATOM 2307 C CA . ILE A 1 320 ? -11.236 7.260 -2.586 1.00 97.62 320 ILE A CA 1
ATOM 2308 C C . ILE A 1 320 ? -10.968 6.344 -1.388 1.00 97.62 320 ILE A C 1
ATOM 2310 O O . ILE A 1 320 ? -11.585 5.282 -1.288 1.00 97.62 320 ILE A O 1
ATOM 2314 N N . GLN A 1 321 ? -10.091 6.745 -0.464 1.00 97.75 321 GLN A N 1
ATOM 2315 C CA . GLN A 1 321 ? -9.981 6.067 0.825 1.00 97.75 321 GLN A CA 1
ATOM 2316 C C . GLN A 1 321 ? -11.240 6.373 1.638 1.00 97.75 321 GLN A C 1
ATOM 2318 O O . GLN A 1 321 ? -11.443 7.489 2.117 1.00 97.75 321 GLN A O 1
ATOM 2323 N N . TYR A 1 322 ? -12.124 5.376 1.684 1.00 95.94 322 TYR A N 1
ATOM 2324 C CA . TYR A 1 322 ? -13.449 5.429 2.288 1.00 95.94 322 TYR A CA 1
ATOM 2325 C C . TYR A 1 322 ? -13.640 4.205 3.175 1.00 95.94 322 TYR A C 1
ATOM 2327 O O . TYR A 1 322 ? -13.697 3.074 2.677 1.00 95.94 322 TYR A O 1
ATOM 2335 N N . ALA A 1 323 ? -13.754 4.426 4.481 1.00 96.81 323 ALA A N 1
ATOM 2336 C CA . ALA A 1 323 ? -14.024 3.352 5.421 1.00 96.81 323 ALA A CA 1
ATOM 2337 C C . ALA A 1 323 ? -15.531 3.044 5.492 1.00 96.81 323 ALA A C 1
ATOM 2339 O O . ALA A 1 323 ? -16.349 3.954 5.663 1.00 96.81 323 ALA A O 1
ATOM 2340 N N . PRO A 1 324 ? -15.939 1.765 5.416 1.00 96.50 324 PRO A N 1
ATOM 2341 C CA . PRO A 1 324 ? -17.246 1.352 5.902 1.00 96.50 324 PRO A CA 1
ATOM 2342 C C . PRO A 1 324 ? -17.427 1.745 7.376 1.00 96.50 324 PRO A C 1
ATOM 2344 O O . PRO A 1 324 ? -16.471 1.819 8.144 1.00 96.50 324 PRO A O 1
ATOM 2347 N N . ALA A 1 325 ? -18.671 1.981 7.791 1.00 94.44 325 ALA A N 1
ATOM 2348 C CA . ALA A 1 325 ? -18.951 2.434 9.149 1.00 94.44 325 ALA A CA 1
ATOM 2349 C C . ALA A 1 325 ? -18.634 1.354 10.201 1.00 94.44 325 ALA A C 1
ATOM 2351 O O . ALA A 1 325 ? -19.185 0.257 10.150 1.00 94.44 325 ALA A O 1
ATOM 2352 N N . MET A 1 326 ? -17.844 1.717 11.213 1.00 93.69 326 MET A N 1
ATOM 2353 C CA . MET A 1 326 ? -17.607 0.923 12.426 1.00 93.69 326 MET A CA 1
ATOM 2354 C C . MET A 1 326 ? -18.868 0.883 13.299 1.00 93.69 326 MET A C 1
ATOM 2356 O O . MET A 1 326 ? -19.084 1.804 14.091 1.00 93.69 326 MET A O 1
ATOM 2360 N N . ARG A 1 327 ? -19.759 -0.106 13.143 1.00 92.19 327 ARG A N 1
ATOM 2361 C CA . ARG A 1 327 ? -21.096 -0.128 13.778 1.00 92.19 327 ARG A CA 1
ATOM 2362 C C . ARG A 1 327 ? -21.575 -1.533 14.123 1.00 92.19 327 ARG A C 1
ATOM 2364 O O . ARG A 1 327 ? -21.455 -2.421 13.265 1.00 92.19 327 ARG A O 1
#

pLDDT: mean 96.51, std 2.42, range [83.44, 98.81]

Sequence (327 aa):
MGYLDAGTGVRSGLDISYCRAVAAALGLNPDTDVEYIPASGSDRFDKLASGTIDVLIRTTTWTTSRDADLNADFAGMNFFDGQGILVRSDAYAYGTGSADQLNGAGICVGIGTTTEGNMVDWFSSRNIEFDPVPVADAAEATAKFIDGSCDAFTGDMSAMVAKKWQLDGDGSMNGVDIWIAQELMSKEPLGAATRDMDSDFKDVVAWVWYGMVTAEEMGVTAANAADSAAAACALNEGGATSDPGMCRLLTENLGLGTATNPLAGDWMQAVLATAGNYGEAYDDAFCDGTYDGVSGSDAMSGCLISRSGTLNALVSEGGIQYAPAMR

Mean predicted aligned error: 3.37 Å

Secondary structure (DSSP, 8-state):
--EE-TTT--EESHHHHHHHHHHHHTT--TTTS-------TTTHHHHHHTTS-SEE-SS-B--HHHHHHSSEEEEEEEEEE-EEEEEETTTS--TTS-GGG-TTEEEEEETTSHHHHHHHHHHHTTT--EEEEEESSHHHHHHHHHHTS-SEEEEEHHHHHHHHHHHHHH-TTTT--EEE-S---S-EEEEEEEETT-HHHHHHHHHHHHHHHHHHHTT--TTTHHHHHHHHHSB-TTSSBS-HHHHHHHH--TT-EETTEEPPTTHHHHHHHHH-SHHHHHHHHHS-S---SSS-GGG--S-SS--TTSTTSBGGGTS-B-PPP--

Solvent-accessible surface area (backbone atoms only — not comparable to full-atom values): 17492 Å² total; per-residue (Å²): 94,67,46,71,42,88,89,78,70,51,71,41,24,44,36,41,37,50,54,30,22,47,31,23,32,73,73,42,52,50,89,77,69,64,83,86,77,90,68,43,56,69,46,41,58,59,32,36,64,70,61,78,32,79,63,48,59,62,95,33,59,71,45,73,63,52,54,72,71,55,57,28,37,78,26,48,72,84,42,64,45,23,32,25,38,32,34,34,35,86,76,51,58,64,87,91,35,51,66,84,74,49,61,64,35,33,31,24,30,40,44,69,39,69,57,46,58,46,50,54,54,54,33,56,78,66,74,39,52,64,42,83,38,78,25,75,36,70,66,55,37,48,52,34,43,54,75,59,78,15,39,24,42,48,38,47,34,68,54,41,54,52,49,50,55,49,43,72,70,68,54,71,42,75,87,56,55,70,50,61,34,75,54,65,71,47,84,32,44,17,22,30,35,27,45,48,97,40,63,50,61,34,48,42,49,20,47,50,54,31,46,22,41,46,27,29,78,69,59,34,25,45,91,41,39,71,62,50,29,55,56,16,53,33,63,41,100,86,70,43,56,60,30,66,62,57,18,40,55,36,52,42,35,87,76,37,40,44,100,91,56,54,42,49,41,43,22,49,44,43,18,21,66,70,28,28,14,42,57,33,28,46,27,56,44,32,31,68,57,73,56,84,32,61,80,53,58,82,64,57,52,76,50,80,58,66,42,52,90,32,56,63,19,44,49,95,66,72,20,64,48,71,54,76,80,88,123